Protein AF-A0A6P2ANT6-F1 (afdb_monomer_lite)

Sequence (256 aa):
MSLSLSRRLIGILLPLGLSALGIVLWWVYGFGPLDQVERPLADAINGLTGRSAGFDHAVVFFNNWWGEALCVFLIFLAFCLTARWAIGPGIDWRRVAAFAGFIFVFWIVANAIGDHVLEQYMPRDSPTYVMGDELIDLEEKRDVDVKTASRTSFPSNHGSVFFTVFFFALLRWGKRVWILFPVCFVLSLPRCFTGAHWVSDTLIGSVLVTWSVAAVALYTPLFRLSLWGEDFACRLLHFLETDQDRAIRAKGHRGI

Secondary structure (DSSP, 8-state):
----HHHHHHHHHHHHHHHHHHHHHHHHH-SHHHHHHHHHHHHHHHTTTTS-HHHHHHHHHHHSHHHHHHHHHHHHHHHHHHHHHHH-TT--HHHHHHHHHHHHHHHHHHHHHIIIIIHHHS----HHHHHGGGS--HHHHHT-------SS-SS-HHHHHHHHHHHHHHHHHGGGGGGHHHHHHHHHTHHHHTTSS-HHIIIIIHHHHHHHHHHHHHHSTTHHHHHHHHHHHHHHHHHHHHHHHHHHHHHHTT--

Radius of gyration: 21.89 Å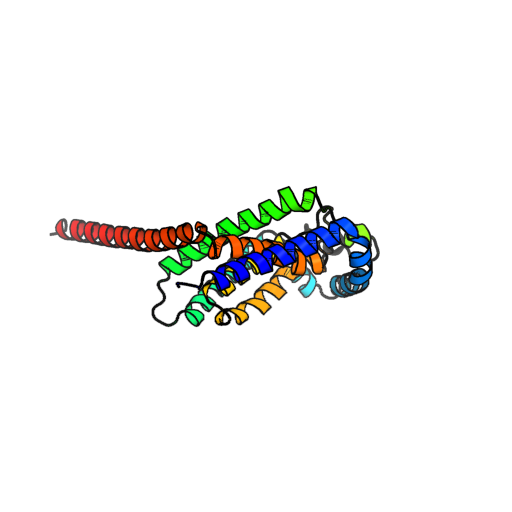; chains: 1; bounding box: 78×40×54 Å

Foldseek 3Di:
DPDDPVVLCCLQCVLQVVLVVVVVVCLVPNCVVVCVVQLVVLLVLLVVPPPDPVVLVVLQLCQDPNVLVVLLVVLLVLLLVLCCQLVHDPDDVLLSVLVSVVLVVLLVVLVCCLPVPCCVSRFDWFQCVVVPPSGDQSCVVPVHDGQQIDRRQAAPSQLQSLLSSQLLSCVVRNPSSCVSVVSSLVSQCSNSNSRHHGSCNNPVRSNSSNSNSSSCCCSDCVVVVSVVSSVVSVVVVVVVVVVVVVVVVVVVVVPD

Structure (mmCIF, N/CA/C/O backbone):
data_AF-A0A6P2ANT6-F1
#
_entry.id   AF-A0A6P2ANT6-F1
#
loop_
_atom_site.group_PDB
_atom_site.id
_atom_site.type_symbol
_atom_site.label_atom_id
_atom_site.label_alt_id
_atom_site.label_comp_id
_atom_site.label_asym_id
_atom_site.label_entity_id
_atom_site.label_seq_id
_atom_site.pdbx_PDB_ins_code
_atom_site.Cartn_x
_atom_site.Cartn_y
_atom_site.Cartn_z
_atom_site.occupancy
_atom_site.B_iso_or_equiv
_atom_site.auth_seq_id
_atom_site.auth_comp_id
_atom_site.auth_asym_id
_atom_site.auth_atom_id
_atom_site.pdbx_PDB_model_num
ATOM 1 N N . MET A 1 1 ? -11.729 -5.549 21.581 1.00 51.81 1 MET A N 1
ATOM 2 C CA . MET A 1 1 ? -11.003 -6.838 21.630 1.00 51.81 1 MET A CA 1
ATOM 3 C C . MET A 1 1 ? -9.817 -6.695 22.582 1.00 51.81 1 MET A C 1
ATOM 5 O O . MET A 1 1 ? -8.866 -5.989 22.257 1.00 51.81 1 MET A O 1
ATOM 9 N N . SER A 1 2 ? -9.876 -7.264 23.789 1.00 62.72 2 SER A N 1
ATOM 10 C CA . SER A 1 2 ? -8.744 -7.232 24.729 1.00 62.72 2 SER A CA 1
ATOM 11 C C . SER A 1 2 ? -7.723 -8.305 24.338 1.00 62.72 2 SER A C 1
ATOM 13 O O . SER A 1 2 ? -7.724 -9.412 24.866 1.00 62.72 2 SER A O 1
ATOM 15 N N . LEU A 1 3 ? -6.875 -8.005 23.351 1.00 73.00 3 LEU A N 1
ATOM 16 C CA . LEU A 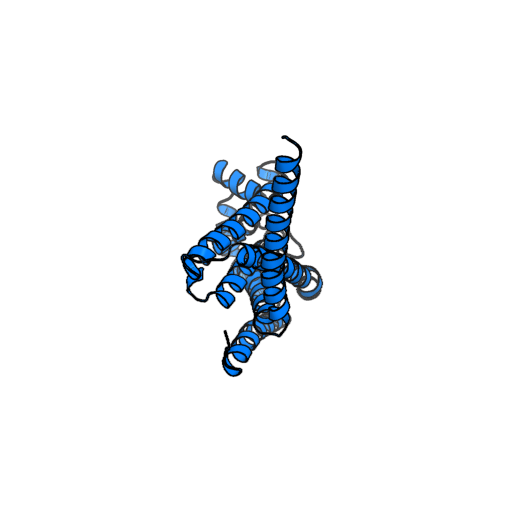1 3 ? -5.684 -8.818 23.087 1.00 73.00 3 LEU A CA 1
ATOM 17 C C . LEU A 1 3 ? -4.801 -8.853 24.339 1.00 73.00 3 LEU A C 1
ATOM 19 O O . LEU A 1 3 ? -4.619 -7.806 24.969 1.00 73.00 3 LEU A O 1
ATOM 23 N N . SER A 1 4 ? -4.232 -10.020 24.657 1.00 84.94 4 SER A N 1
ATOM 24 C CA . SER A 1 4 ? -3.200 -10.124 25.692 1.00 84.94 4 SER A CA 1
ATOM 25 C C . SER A 1 4 ? -2.025 -9.206 25.353 1.00 84.94 4 SER A C 1
ATOM 27 O O . SER A 1 4 ? -1.725 -8.981 24.175 1.00 84.94 4 SER A O 1
ATOM 29 N N . LEU A 1 5 ? -1.339 -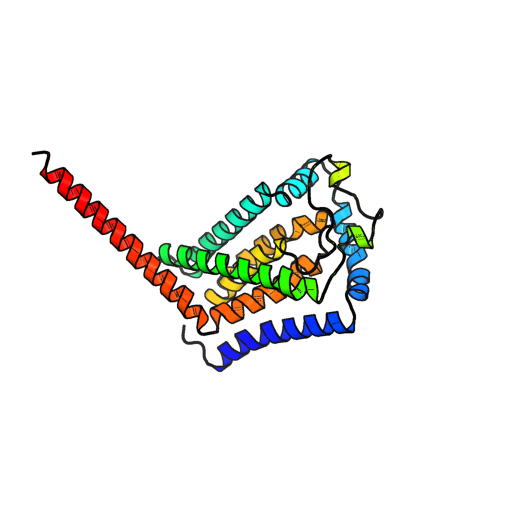8.695 26.378 1.00 80.88 5 LEU A N 1
ATOM 30 C CA . LEU A 1 5 ? -0.156 -7.849 26.198 1.00 80.88 5 LEU A CA 1
ATOM 31 C C . LEU A 1 5 ? 0.875 -8.525 25.279 1.00 80.88 5 LEU A C 1
ATOM 33 O O . LEU A 1 5 ? 1.368 -7.899 24.348 1.00 80.88 5 LEU A O 1
ATOM 37 N N . SER A 1 6 ? 1.096 -9.831 25.458 1.00 84.25 6 SER A N 1
ATOM 38 C CA . SER A 1 6 ? 1.987 -10.637 24.615 1.00 84.25 6 SER A CA 1
ATOM 39 C C . SER A 1 6 ? 1.601 -10.631 23.133 1.00 84.25 6 SER A C 1
ATOM 41 O O . SER A 1 6 ? 2.462 -10.449 22.279 1.00 84.25 6 SER A O 1
ATOM 43 N N . ARG A 1 7 ? 0.311 -10.767 22.799 1.00 84.31 7 ARG A N 1
ATOM 44 C CA . ARG A 1 7 ? -0.152 -10.753 21.401 1.00 84.31 7 ARG A CA 1
ATOM 45 C C . ARG A 1 7 ? -0.026 -9.375 20.764 1.00 84.31 7 ARG A C 1
ATOM 47 O O . ARG A 1 7 ? 0.288 -9.295 19.583 1.00 84.31 7 ARG A O 1
ATOM 54 N N . ARG A 1 8 ? -0.247 -8.303 21.533 1.00 84.62 8 ARG A N 1
ATOM 55 C CA . ARG A 1 8 ? -0.033 -6.927 21.053 1.00 84.62 8 ARG A CA 1
ATOM 56 C C . ARG A 1 8 ? 1.441 -6.663 20.777 1.00 84.62 8 ARG A C 1
ATOM 58 O O . ARG A 1 8 ? 1.763 -6.131 19.725 1.00 84.62 8 ARG A O 1
ATOM 65 N N . LEU A 1 9 ? 2.318 -7.082 21.690 1.00 87.50 9 LEU A N 1
ATOM 66 C CA . LEU A 1 9 ? 3.762 -6.942 21.519 1.00 87.50 9 LEU A CA 1
ATOM 67 C C . LEU A 1 9 ? 4.249 -7.717 20.297 1.00 87.50 9 LEU A C 1
ATOM 69 O O . LEU A 1 9 ? 4.902 -7.126 19.450 1.00 87.50 9 LEU A O 1
ATOM 73 N N . ILE A 1 10 ? 3.865 -8.986 20.137 1.00 88.44 10 ILE A N 1
ATOM 74 C CA . ILE A 1 10 ? 4.208 -9.769 18.936 1.00 88.44 10 ILE A CA 1
ATOM 75 C C . ILE A 1 10 ? 3.665 -9.092 17.673 1.00 88.44 10 ILE A C 1
ATOM 77 O O . ILE A 1 10 ? 4.382 -8.967 16.685 1.00 88.44 10 ILE A O 1
ATOM 81 N N . GLY A 1 11 ? 2.418 -8.616 17.718 1.00 87.00 11 GLY A N 1
ATOM 82 C CA . GLY A 1 11 ? 1.775 -7.934 16.599 1.00 87.00 11 GLY A CA 1
ATOM 83 C C . GLY A 1 11 ? 2.471 -6.647 16.155 1.00 87.00 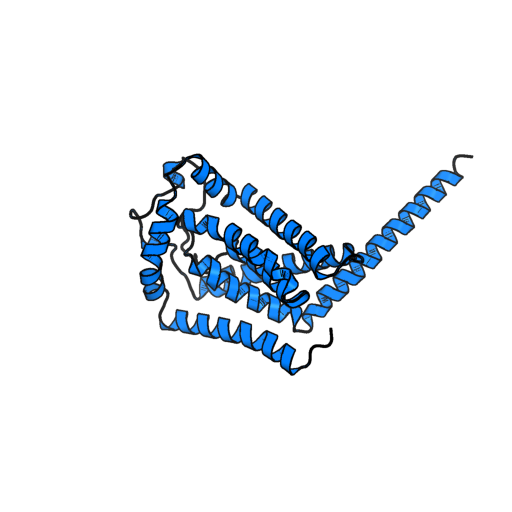11 GLY A C 1
ATOM 84 O O . GLY A 1 11 ? 2.280 -6.255 15.012 1.00 87.00 11 GLY A O 1
ATOM 85 N N . ILE A 1 12 ? 3.268 -6.013 17.021 1.00 91.12 12 ILE A N 1
ATOM 86 C CA . ILE A 1 12 ? 4.078 -4.824 16.712 1.00 91.12 12 ILE A CA 1
ATOM 87 C C . ILE A 1 12 ? 5.510 -5.224 16.346 1.00 91.12 12 ILE A C 1
ATOM 89 O O . ILE A 1 12 ? 6.026 -4.820 15.308 1.00 91.12 12 ILE A O 1
ATOM 93 N N . LEU A 1 13 ? 6.153 -6.023 17.200 1.00 93.25 13 LEU A N 1
ATOM 94 C CA . LEU A 1 13 ? 7.568 -6.370 17.089 1.00 93.25 13 LEU A CA 1
ATOM 95 C C . LEU A 1 13 ? 7.868 -7.188 15.837 1.00 93.25 13 LEU A C 1
ATOM 97 O O . LEU A 1 13 ? 8.941 -7.031 15.272 1.00 93.25 13 LEU A O 1
ATOM 101 N N . LEU A 1 14 ? 6.944 -8.040 15.391 1.00 93.50 14 LEU A N 1
ATOM 102 C CA . LEU A 1 14 ? 7.152 -8.839 14.188 1.00 93.50 14 LEU A CA 1
ATOM 103 C C . LEU A 1 14 ? 7.200 -7.970 12.909 1.00 93.50 14 LEU A C 1
ATOM 105 O O . LEU A 1 14 ? 8.223 -8.023 12.230 1.00 93.50 14 LEU A O 1
ATOM 109 N N . PRO A 1 15 ? 6.177 -7.149 12.581 1.00 93.56 15 PRO A N 1
ATOM 110 C CA . PRO A 1 15 ? 6.236 -6.253 11.424 1.00 93.56 15 PRO A CA 1
ATOM 111 C C . PRO A 1 15 ? 7.427 -5.295 11.470 1.00 93.56 15 PRO A C 1
ATOM 113 O O . PRO A 1 15 ? 8.150 -5.163 10.484 1.00 93.56 15 PRO A O 1
ATOM 116 N N . LEU A 1 16 ? 7.658 -4.656 12.625 1.00 93.50 16 LEU A N 1
ATOM 117 C CA . LEU A 1 16 ? 8.750 -3.696 12.773 1.00 93.50 16 LEU A CA 1
ATOM 118 C C . LEU A 1 16 ? 10.115 -4.377 12.706 1.00 93.50 16 LEU A C 1
ATOM 120 O O . LEU A 1 16 ? 11.020 -3.852 12.073 1.00 93.50 16 LEU A O 1
ATOM 124 N N . GLY A 1 17 ? 10.263 -5.552 13.316 1.00 94.38 17 GLY A N 1
ATOM 125 C CA . GLY A 1 17 ? 11.500 -6.324 13.292 1.00 94.38 17 GLY A CA 1
ATOM 126 C C . GLY A 1 17 ? 11.844 -6.820 11.891 1.00 94.38 17 GLY A C 1
ATOM 127 O O . GLY A 1 17 ? 12.990 -6.696 11.475 1.00 94.38 17 GLY A O 1
ATOM 128 N N . LEU A 1 18 ? 10.860 -7.315 11.134 1.00 92.94 18 LEU A N 1
ATOM 129 C CA . LEU A 1 18 ? 11.067 -7.726 9.742 1.00 92.94 18 LEU A CA 1
ATOM 130 C C . LEU A 1 18 ? 11.367 -6.535 8.829 1.00 92.94 18 LEU A C 1
ATOM 132 O O . LEU A 1 18 ? 12.235 -6.638 7.967 1.00 92.94 18 LEU A O 1
ATOM 136 N N . SER A 1 19 ? 10.710 -5.395 9.051 1.00 91.56 19 SER A N 1
ATOM 137 C CA . SER A 1 19 ? 10.987 -4.171 8.293 1.00 91.56 19 SER A CA 1
ATOM 138 C C . SER A 1 19 ? 12.371 -3.613 8.611 1.00 91.56 19 SER A C 1
ATOM 140 O O . SER A 1 19 ? 13.114 -3.281 7.696 1.00 91.56 19 SER A O 1
ATOM 142 N N . ALA A 1 20 ? 12.759 -3.586 9.888 1.00 90.94 20 ALA A N 1
ATOM 143 C CA . ALA A 1 20 ? 14.096 -3.189 10.316 1.00 90.94 20 ALA A CA 1
ATOM 144 C C . ALA A 1 20 ? 15.170 -4.134 9.766 1.00 90.94 20 ALA A C 1
ATOM 146 O O . ALA A 1 20 ? 16.205 -3.669 9.301 1.00 90.94 20 ALA A O 1
ATOM 147 N N . LEU A 1 21 ? 14.917 -5.446 9.764 1.00 91.69 21 LEU A N 1
ATOM 148 C CA . LEU A 1 21 ? 15.816 -6.418 9.149 1.00 91.69 21 LEU A CA 1
ATOM 149 C C . LEU A 1 21 ? 15.964 -6.160 7.645 1.00 91.69 21 LEU A C 1
ATOM 151 O O . LEU A 1 21 ? 17.089 -6.111 7.167 1.00 91.69 21 LEU A O 1
ATOM 155 N N . GLY A 1 22 ? 14.863 -5.950 6.915 1.00 88.44 22 GLY A N 1
ATOM 156 C CA . GLY A 1 22 ? 14.901 -5.612 5.487 1.00 88.44 22 GLY A CA 1
ATOM 157 C C . GLY A 1 22 ? 15.715 -4.347 5.213 1.00 88.44 22 GLY A C 1
ATOM 158 O O . GLY A 1 22 ? 16.635 -4.370 4.403 1.00 88.44 22 GLY A O 1
ATOM 159 N N . ILE A 1 23 ? 15.454 -3.287 5.981 1.00 87.38 23 ILE A N 1
ATOM 160 C CA . ILE A 1 23 ? 16.201 -2.021 5.957 1.00 87.38 23 ILE A CA 1
ATOM 161 C C . ILE A 1 23 ? 17.702 -2.245 6.179 1.00 87.38 23 ILE A C 1
ATOM 163 O O . ILE A 1 23 ? 18.518 -1.739 5.413 1.00 87.38 23 ILE A O 1
ATOM 167 N N . VAL A 1 24 ? 18.081 -3.022 7.197 1.00 89.06 24 VAL A N 1
ATOM 168 C CA . VAL A 1 24 ? 19.490 -3.324 7.489 1.00 89.06 24 VAL A CA 1
ATOM 169 C C . VAL A 1 24 ? 20.123 -4.126 6.357 1.00 89.06 24 VAL A C 1
ATOM 171 O O . VAL A 1 24 ? 21.232 -3.808 5.939 1.00 89.06 24 VAL A O 1
ATOM 174 N N . LEU A 1 25 ? 19.430 -5.139 5.833 1.00 87.75 25 LEU A N 1
ATOM 175 C CA . LEU A 1 25 ? 19.937 -5.946 4.724 1.00 87.75 25 LEU A CA 1
ATOM 176 C C . LEU A 1 25 ? 20.172 -5.089 3.475 1.00 87.75 25 LEU A C 1
ATOM 178 O O . LEU A 1 25 ? 21.229 -5.203 2.861 1.00 87.75 25 LEU A O 1
ATOM 182 N N . TRP A 1 26 ? 19.248 -4.193 3.129 1.00 87.94 26 TRP A N 1
ATOM 183 C CA . TRP A 1 26 ? 19.424 -3.295 1.986 1.00 87.94 26 TRP A CA 1
ATOM 184 C C . TRP A 1 26 ? 20.504 -2.250 2.211 1.00 87.94 26 TRP A C 1
ATOM 186 O O . TRP A 1 26 ? 21.229 -1.924 1.278 1.00 87.94 26 TRP A O 1
ATOM 196 N N . TRP A 1 27 ? 20.679 -1.766 3.438 1.00 85.38 27 TRP A N 1
ATOM 197 C CA . TRP A 1 27 ? 21.779 -0.857 3.732 1.00 85.38 27 TRP A CA 1
ATOM 198 C C . TRP A 1 27 ? 23.144 -1.554 3.612 1.00 85.38 27 TRP A C 1
ATOM 200 O O . TRP A 1 27 ? 24.093 -0.974 3.091 1.00 85.38 27 TRP A O 1
ATOM 210 N N . VAL A 1 28 ? 23.244 -2.812 4.049 1.00 88.56 28 VAL A N 1
ATOM 211 C CA . VAL A 1 28 ? 24.498 -3.581 4.005 1.00 88.56 28 VAL A CA 1
ATOM 212 C C . VAL A 1 28 ? 24.849 -4.032 2.586 1.00 88.56 28 VAL A C 1
ATOM 214 O O . VAL A 1 28 ? 26.010 -3.945 2.192 1.00 88.56 28 VAL A O 1
ATOM 217 N N . TYR A 1 29 ? 23.874 -4.533 1.827 1.00 87.94 29 TYR A N 1
ATOM 218 C CA . TYR A 1 29 ? 24.121 -5.181 0.534 1.00 87.94 29 TYR A CA 1
ATOM 219 C C . TYR A 1 29 ? 23.743 -4.324 -0.681 1.00 87.94 29 TYR A C 1
ATOM 221 O O . TYR A 1 29 ? 24.097 -4.677 -1.807 1.00 87.94 29 TYR A O 1
ATOM 229 N N . GLY A 1 30 ? 23.043 -3.206 -0.474 1.00 89.56 30 GLY A N 1
ATOM 230 C CA . GLY A 1 30 ? 22.422 -2.433 -1.547 1.00 89.56 30 GLY A CA 1
ATOM 231 C C . GLY A 1 30 ? 21.319 -3.212 -2.272 1.00 89.56 30 GLY A C 1
ATOM 232 O O . GLY A 1 30 ? 20.985 -4.348 -1.925 1.00 89.56 30 GLY A O 1
ATOM 233 N N . PHE A 1 31 ? 20.763 -2.601 -3.319 1.00 91.69 31 PHE A N 1
ATOM 234 C CA . PHE A 1 31 ? 19.779 -3.257 -4.188 1.00 91.69 31 PHE A CA 1
ATOM 235 C C . PHE A 1 31 ? 20.411 -4.089 -5.308 1.00 91.69 31 PHE A C 1
ATOM 237 O O . PHE A 1 31 ? 19.769 -5.009 -5.795 1.00 91.69 31 PHE A O 1
ATOM 244 N N . GLY A 1 32 ? 21.684 -3.863 -5.656 1.00 91.88 32 GLY A N 1
ATOM 245 C CA . GLY A 1 32 ? 22.341 -4.506 -6.803 1.00 91.88 32 GLY A CA 1
ATOM 246 C C . GLY A 1 32 ? 22.205 -6.038 -6.872 1.00 91.88 32 GLY A C 1
ATOM 247 O O . GLY A 1 32 ? 21.812 -6.548 -7.922 1.00 91.88 32 GLY A O 1
ATOM 248 N N . PRO A 1 33 ? 22.469 -6.798 -5.789 1.00 92.62 33 PRO A N 1
ATOM 249 C CA . PRO A 1 33 ? 22.257 -8.248 -5.793 1.00 92.62 33 PRO A CA 1
ATOM 250 C C . PRO A 1 33 ? 20.794 -8.646 -6.031 1.00 92.62 33 PRO A C 1
ATOM 252 O O . PRO A 1 33 ? 20.524 -9.632 -6.711 1.00 92.62 33 PRO A O 1
ATOM 255 N N . LEU A 1 34 ? 19.848 -7.876 -5.489 1.00 92.44 34 LEU A N 1
ATOM 256 C CA . LEU A 1 34 ? 18.419 -8.107 -5.678 1.00 92.44 34 LEU A CA 1
ATOM 257 C C . LEU A 1 34 ? 17.988 -7.761 -7.113 1.00 92.44 34 LEU A C 1
ATOM 259 O O . LEU A 1 34 ? 17.292 -8.556 -7.738 1.00 92.44 34 LEU A O 1
ATOM 263 N N . ASP A 1 35 ? 18.471 -6.647 -7.666 1.00 94.75 35 ASP A N 1
ATOM 264 C CA . ASP A 1 35 ? 18.232 -6.244 -9.056 1.00 94.75 35 ASP A CA 1
ATOM 265 C C . ASP A 1 35 ? 18.713 -7.330 -10.027 1.00 94.75 35 ASP A C 1
ATOM 267 O O . ASP A 1 35 ? 18.003 -7.691 -10.960 1.00 94.75 35 ASP A O 1
ATOM 271 N N . GLN A 1 36 ? 19.894 -7.916 -9.790 1.00 94.38 36 GLN A N 1
ATOM 272 C CA . GLN A 1 36 ? 20.416 -9.017 -10.610 1.00 94.38 36 GLN A CA 1
ATOM 273 C C . GLN A 1 36 ? 19.498 -10.243 -10.614 1.00 94.38 36 GLN A C 1
ATOM 275 O O . GLN A 1 36 ? 19.323 -10.874 -11.656 1.00 94.38 36 GLN A O 1
ATOM 280 N N . VAL A 1 37 ? 18.905 -10.571 -9.466 1.00 94.75 37 VAL A N 1
ATOM 281 C CA . VAL A 1 37 ? 17.961 -11.688 -9.337 1.00 94.75 37 VAL A CA 1
ATOM 282 C C . VAL A 1 37 ? 16.611 -11.358 -9.980 1.00 94.75 37 VAL A C 1
ATOM 284 O O . VAL A 1 37 ? 15.969 -12.247 -10.537 1.00 94.75 37 VAL A O 1
ATOM 287 N N . GLU A 1 38 ? 16.174 -10.099 -9.932 1.00 95.88 38 GLU A N 1
ATOM 288 C CA . GLU A 1 38 ? 14.878 -9.673 -10.467 1.00 95.88 38 GLU A CA 1
ATOM 289 C C . GLU A 1 38 ? 14.880 -9.347 -11.963 1.00 95.88 38 GLU A C 1
ATOM 291 O O . GLU A 1 38 ? 13.815 -9.410 -12.573 1.00 95.88 38 GLU A O 1
ATOM 296 N N . ARG A 1 39 ? 16.032 -9.051 -12.579 1.00 97.38 39 ARG A N 1
ATOM 297 C CA . ARG A 1 39 ? 16.150 -8.731 -14.019 1.00 97.38 39 ARG A CA 1
ATOM 298 C C . ARG A 1 39 ? 15.357 -9.680 -14.936 1.00 97.38 39 ARG A C 1
ATOM 300 O O . ARG A 1 39 ? 14.553 -9.175 -15.714 1.00 97.38 39 ARG A O 1
ATOM 307 N N . PRO A 1 40 ? 15.479 -11.023 -14.832 1.00 97.12 40 PRO A N 1
ATOM 308 C CA . PRO A 1 40 ? 14.715 -11.932 -15.693 1.00 97.12 40 PRO A CA 1
ATOM 309 C C . PRO A 1 40 ? 13.200 -11.835 -15.485 1.00 97.12 40 PRO A C 1
ATOM 311 O O . PRO A 1 40 ? 12.425 -12.045 -16.414 1.00 97.12 40 PRO A O 1
ATOM 314 N N . LEU A 1 41 ? 12.762 -11.532 -14.260 1.00 97.06 41 LEU A N 1
ATOM 315 C CA . LEU A 1 41 ? 11.349 -11.350 -13.947 1.00 97.06 41 LEU A CA 1
ATOM 316 C C . LEU A 1 41 ? 10.829 -10.016 -14.496 1.00 97.06 41 LEU A C 1
ATOM 318 O O . LEU A 1 41 ? 9.724 -9.979 -15.033 1.00 97.06 41 LEU A O 1
ATOM 322 N N . ALA A 1 42 ? 11.617 -8.945 -14.381 1.00 97.19 42 ALA A N 1
ATOM 323 C CA . ALA A 1 42 ? 11.287 -7.638 -14.941 1.00 97.19 42 ALA A CA 1
ATOM 324 C C . ALA A 1 42 ? 11.153 -7.709 -16.469 1.00 97.19 42 ALA A C 1
ATOM 326 O O . ALA A 1 42 ? 10.130 -7.279 -16.999 1.00 97.19 42 ALA A O 1
ATOM 327 N N . ASP A 1 43 ? 12.114 -8.342 -17.149 1.00 96.88 43 ASP A N 1
ATOM 328 C CA . ASP A 1 43 ? 12.064 -8.595 -18.594 1.00 96.88 43 ASP A CA 1
ATOM 329 C C . ASP A 1 43 ? 10.834 -9.433 -18.981 1.00 96.88 43 ASP A C 1
ATOM 331 O O . ASP A 1 43 ? 10.058 -9.059 -19.858 1.00 96.88 43 ASP A O 1
ATOM 335 N N . ALA A 1 44 ? 10.561 -10.526 -18.259 1.00 96.75 44 ALA A N 1
ATOM 336 C CA . ALA A 1 44 ? 9.402 -11.371 -18.544 1.00 96.75 44 ALA A CA 1
ATOM 337 C C . ALA A 1 44 ? 8.060 -10.629 -18.395 1.00 96.75 44 ALA A C 1
ATOM 339 O O . ALA A 1 44 ? 7.144 -10.851 -19.190 1.00 96.75 44 ALA A O 1
ATOM 340 N N . ILE A 1 45 ? 7.926 -9.768 -17.380 1.00 96.38 45 ILE A N 1
ATOM 341 C CA . ILE A 1 45 ? 6.712 -8.979 -17.130 1.00 96.38 45 ILE A CA 1
ATOM 342 C C . ILE A 1 45 ? 6.574 -7.859 -18.166 1.00 96.38 45 ILE A C 1
ATOM 344 O O . ILE A 1 45 ? 5.511 -7.724 -18.776 1.00 96.38 45 ILE A O 1
ATOM 348 N N . ASN A 1 46 ? 7.630 -7.076 -18.395 1.00 96.69 46 ASN A N 1
ATOM 349 C CA . ASN A 1 46 ? 7.618 -5.994 -19.376 1.00 96.69 46 ASN A CA 1
ATOM 350 C C . ASN A 1 46 ? 7.445 -6.527 -20.805 1.00 96.69 46 ASN A C 1
ATOM 352 O O . ASN A 1 46 ? 6.682 -5.952 -21.573 1.00 96.69 46 ASN A O 1
ATOM 356 N N . GLY A 1 47 ? 8.016 -7.684 -21.136 1.00 95.25 47 GLY A N 1
ATOM 357 C CA . GLY A 1 47 ? 7.867 -8.336 -22.436 1.00 95.25 47 GLY A CA 1
ATOM 358 C C . GLY A 1 47 ? 6.437 -8.777 -22.777 1.00 95.25 47 GLY A C 1
ATOM 359 O O . GLY A 1 47 ? 6.186 -9.199 -23.909 1.00 95.25 47 GLY A O 1
ATOM 360 N N . LEU A 1 48 ? 5.485 -8.701 -21.834 1.00 94.88 48 LEU A N 1
ATOM 361 C CA . LEU A 1 48 ? 4.047 -8.837 -22.106 1.00 94.88 48 LEU A CA 1
ATOM 362 C C . LEU A 1 48 ? 3.454 -7.572 -22.738 1.00 94.88 48 LEU A C 1
ATOM 364 O O . LEU A 1 48 ? 2.478 -7.666 -23.488 1.00 94.88 48 LEU A O 1
ATOM 368 N N . THR A 1 49 ? 4.050 -6.411 -22.465 1.00 92.06 49 THR A N 1
ATOM 369 C CA . THR A 1 49 ? 3.688 -5.155 -23.118 1.00 92.06 49 THR A CA 1
ATOM 370 C C . THR A 1 49 ? 4.055 -5.197 -24.598 1.00 92.06 49 THR A C 1
ATOM 372 O O . THR A 1 49 ? 4.953 -5.912 -25.046 1.00 92.06 49 THR A O 1
ATOM 375 N N . GLY A 1 50 ? 3.287 -4.495 -25.422 1.00 88.25 50 GLY A N 1
ATOM 376 C CA . GLY A 1 50 ? 3.500 -4.453 -26.857 1.00 88.25 50 GLY A CA 1
ATOM 377 C C . GLY A 1 50 ? 3.043 -5.693 -27.626 1.00 88.25 50 GLY A C 1
ATOM 378 O O . GLY A 1 50 ? 3.086 -5.659 -28.856 1.00 88.25 50 GLY A O 1
ATOM 379 N N . ARG A 1 51 ? 2.588 -6.760 -26.951 1.00 92.31 51 ARG A N 1
ATOM 380 C CA . ARG A 1 51 ? 2.025 -7.964 -27.595 1.00 92.31 51 ARG A CA 1
ATOM 381 C C . ARG A 1 51 ? 0.563 -7.799 -28.005 1.00 92.31 51 ARG A C 1
ATOM 383 O O . ARG A 1 51 ? 0.113 -8.448 -28.943 1.00 92.31 51 ARG A O 1
ATOM 390 N N . SER A 1 52 ? -0.191 -6.957 -27.299 1.00 94.88 52 SER A N 1
ATOM 391 C CA . SER A 1 52 ? -1.613 -6.715 -27.554 1.00 94.88 52 SER A CA 1
ATOM 392 C C . SER A 1 52 ? -1.969 -5.273 -27.224 1.00 94.88 52 SER A C 1
ATOM 394 O O . SER A 1 52 ? -1.723 -4.814 -26.113 1.00 94.88 52 SER A O 1
ATOM 396 N N . ALA A 1 53 ? -2.615 -4.574 -28.161 1.00 93.69 53 ALA A N 1
ATOM 397 C CA . ALA A 1 53 ? -3.088 -3.210 -27.926 1.00 93.69 53 ALA A CA 1
ATOM 398 C C . ALA A 1 53 ? -4.075 -3.138 -26.750 1.00 93.69 53 ALA A C 1
ATOM 400 O O . ALA A 1 53 ? -4.000 -2.221 -25.942 1.00 93.69 53 ALA A O 1
ATOM 401 N N . GLY A 1 54 ? -4.963 -4.129 -26.605 1.00 94.38 54 GLY A N 1
ATOM 402 C CA . GLY A 1 54 ? -5.923 -4.159 -25.498 1.00 94.38 54 GLY A CA 1
ATOM 403 C C . GLY A 1 54 ? -5.255 -4.324 -24.131 1.00 94.38 54 GLY A C 1
ATOM 404 O O . GLY A 1 54 ? -5.679 -3.701 -23.162 1.00 94.38 54 GLY A O 1
ATOM 405 N N . PHE A 1 55 ? -4.190 -5.127 -24.061 1.00 94.50 55 PHE A N 1
ATOM 406 C CA . PHE A 1 55 ? -3.406 -5.277 -22.836 1.00 94.50 55 PHE A CA 1
ATOM 407 C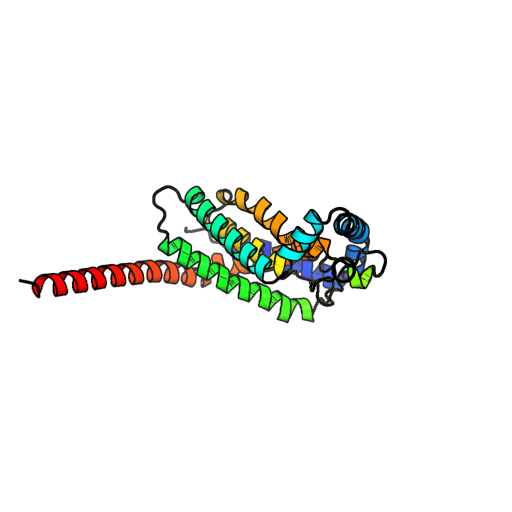 C . PHE A 1 55 ? -2.653 -3.987 -22.498 1.00 94.50 55 PHE A C 1
ATOM 409 O O . PHE A 1 55 ? -2.736 -3.508 -21.370 1.00 94.50 55 PHE A O 1
ATOM 416 N N . ASP A 1 56 ? -2.003 -3.382 -23.491 1.00 94.62 56 ASP A N 1
ATOM 417 C CA . ASP A 1 56 ? -1.270 -2.128 -23.321 1.00 94.62 56 ASP A CA 1
ATOM 418 C C . ASP A 1 56 ? -2.191 -0.999 -22.851 1.00 94.62 56 ASP A C 1
ATOM 420 O O . ASP A 1 56 ? -1.868 -0.303 -21.895 1.00 94.62 56 ASP A O 1
ATOM 424 N N . HIS A 1 57 ? -3.383 -0.863 -23.442 1.00 93.75 57 HIS A N 1
ATOM 425 C CA . HIS A 1 57 ? -4.373 0.114 -22.988 1.00 93.75 57 HIS A CA 1
ATOM 426 C C . HIS A 1 57 ? -4.833 -0.134 -21.549 1.00 93.75 57 HIS A C 1
ATOM 428 O O . HIS A 1 57 ? -5.062 0.830 -20.822 1.00 93.75 57 HIS A O 1
ATOM 434 N N . ALA A 1 58 ? -4.949 -1.393 -21.116 1.00 92.94 58 ALA A N 1
ATOM 435 C CA . ALA A 1 58 ? -5.272 -1.702 -19.727 1.00 92.94 58 ALA A CA 1
ATOM 436 C C . ALA A 1 58 ? -4.137 -1.275 -18.780 1.00 92.94 58 ALA A C 1
ATOM 438 O O . ALA A 1 58 ? -4.402 -0.613 -17.778 1.00 92.94 58 ALA A O 1
ATOM 439 N N . VAL A 1 59 ? -2.882 -1.595 -19.115 1.00 93.75 59 VAL A N 1
ATOM 440 C CA . VAL A 1 59 ? -1.701 -1.182 -18.335 1.00 93.75 59 VAL A CA 1
ATOM 441 C C . VAL A 1 59 ? -1.606 0.344 -18.250 1.00 93.75 59 VAL A C 1
ATOM 443 O O . VAL A 1 59 ? -1.467 0.884 -17.154 1.00 93.75 59 VAL A O 1
ATOM 446 N N . VAL A 1 60 ? -1.748 1.043 -19.380 1.00 93.19 60 VAL A N 1
ATOM 447 C CA . VAL A 1 60 ? -1.742 2.515 -19.446 1.00 93.19 60 VAL A CA 1
ATOM 448 C C . VAL A 1 60 ? -2.865 3.099 -18.599 1.00 93.19 60 VAL A C 1
ATOM 450 O O . VAL A 1 60 ? -2.629 3.989 -17.788 1.00 93.19 60 VAL A O 1
ATOM 453 N N . PHE A 1 61 ? -4.084 2.572 -18.734 1.00 92.75 61 PHE A N 1
ATOM 454 C CA . PHE A 1 61 ? -5.224 3.040 -17.957 1.00 92.75 61 PHE A CA 1
ATOM 455 C C . PHE A 1 61 ? -4.943 2.962 -16.453 1.00 92.75 61 PHE A C 1
ATOM 457 O O . PHE A 1 61 ? -5.082 3.974 -15.771 1.00 92.75 61 PHE A O 1
ATOM 464 N N . PHE A 1 62 ? -4.497 1.806 -15.949 1.00 90.81 62 PHE A N 1
ATOM 465 C CA . PHE A 1 62 ? -4.236 1.601 -14.519 1.00 90.81 62 PHE A CA 1
ATOM 466 C C . PHE A 1 62 ? -3.031 2.378 -13.972 1.00 90.81 62 PHE A C 1
ATOM 468 O O . PHE A 1 62 ? -2.967 2.603 -12.764 1.00 90.81 62 PHE A O 1
ATOM 475 N N . ASN A 1 63 ? -2.115 2.819 -14.836 1.00 90.50 63 ASN A N 1
ATOM 476 C CA . ASN A 1 63 ? -0.972 3.648 -14.453 1.00 90.50 63 ASN A CA 1
ATOM 477 C C . ASN A 1 63 ? -1.237 5.159 -14.529 1.00 90.50 63 ASN A C 1
ATOM 479 O O . ASN A 1 63 ? -0.410 5.934 -14.050 1.00 90.50 63 ASN A O 1
ATOM 483 N N . ASN A 1 64 ? -2.385 5.580 -15.066 1.00 90.44 64 ASN A N 1
ATOM 484 C CA . ASN A 1 64 ? -2.777 6.986 -15.143 1.00 90.44 64 ASN A CA 1
ATOM 485 C C . ASN A 1 64 ? -3.659 7.401 -13.962 1.00 90.44 64 ASN A C 1
ATOM 487 O O . ASN A 1 64 ? -4.294 6.570 -13.313 1.00 90.44 64 ASN A O 1
ATOM 491 N N . TRP A 1 65 ? -3.770 8.714 -13.726 1.00 87.19 65 TRP A N 1
ATOM 492 C CA . TRP A 1 65 ? -4.529 9.281 -12.600 1.00 87.19 65 TRP A CA 1
ATOM 493 C C . TRP A 1 65 ? -5.961 8.732 -12.482 1.00 87.19 65 TRP A C 1
ATOM 495 O O . TRP A 1 65 ? -6.421 8.403 -11.390 1.00 87.19 65 TRP A O 1
ATOM 505 N N . TRP A 1 66 ? -6.670 8.596 -13.607 1.00 88.06 66 TRP A N 1
ATOM 506 C CA . TRP A 1 66 ? -8.036 8.063 -13.624 1.00 88.06 66 TRP A CA 1
ATOM 507 C C . TRP A 1 66 ? -8.106 6.583 -13.245 1.00 88.06 66 TRP A C 1
ATOM 509 O O . TRP A 1 66 ? -9.012 6.191 -12.507 1.00 88.06 66 TRP A O 1
ATOM 519 N N . GLY A 1 67 ? -7.166 5.763 -13.720 1.00 89.38 67 GLY A N 1
ATOM 520 C CA . GLY A 1 67 ? -7.115 4.355 -13.339 1.00 89.38 67 GLY A CA 1
ATOM 521 C C . GLY A 1 67 ? -6.660 4.168 -11.902 1.00 89.38 67 GLY A C 1
ATOM 522 O O . GLY A 1 67 ? -7.233 3.337 -11.206 1.00 89.38 67 GLY A O 1
ATOM 523 N N . GLU A 1 68 ? -5.729 4.988 -11.413 1.00 89.12 68 GLU A N 1
ATOM 524 C CA . GLU A 1 68 ? -5.343 5.002 -10.002 1.00 89.12 68 GLU A CA 1
ATOM 525 C C . GLU A 1 68 ? -6.540 5.369 -9.112 1.00 89.12 68 GLU A C 1
ATOM 527 O O . GLU A 1 68 ? -6.861 4.631 -8.180 1.00 89.12 68 GLU A O 1
ATOM 532 N N . ALA A 1 69 ? -7.289 6.424 -9.449 1.00 91.31 69 ALA A N 1
ATOM 533 C CA . ALA A 1 69 ? -8.513 6.793 -8.739 1.00 91.31 69 ALA A CA 1
ATOM 534 C C . ALA A 1 69 ? -9.566 5.669 -8.756 1.00 91.31 69 ALA A C 1
ATOM 536 O O . ALA A 1 69 ? -10.185 5.385 -7.724 1.00 91.31 69 ALA A O 1
ATOM 537 N N . LEU A 1 70 ? -9.747 4.988 -9.896 1.00 90.94 70 LEU A N 1
ATOM 538 C CA . LEU A 1 70 ? -10.642 3.835 -9.989 1.00 90.94 70 LEU A CA 1
ATOM 539 C C . LEU A 1 70 ? -10.149 2.672 -9.120 1.00 90.94 70 LEU A C 1
ATOM 541 O O . LEU A 1 70 ? -10.944 2.092 -8.387 1.00 90.94 70 LEU A O 1
ATOM 545 N N . CYS A 1 71 ? -8.860 2.342 -9.151 1.00 91.38 71 CYS A N 1
ATOM 546 C CA . CYS A 1 71 ? -8.260 1.306 -8.316 1.00 91.38 71 CYS A CA 1
ATOM 547 C C . CYS A 1 71 ? -8.462 1.579 -6.824 1.00 91.38 71 CYS A C 1
ATOM 549 O O . CYS A 1 71 ? -8.847 0.672 -6.083 1.00 91.38 71 CYS A O 1
ATOM 551 N N . VAL A 1 72 ? -8.261 2.828 -6.390 1.00 92.31 72 VAL A N 1
ATOM 552 C CA . VAL A 1 72 ? -8.529 3.262 -5.014 1.00 92.31 72 VAL A CA 1
ATOM 553 C C . VAL A 1 72 ? -10.008 3.067 -4.679 1.00 92.31 72 VAL A C 1
ATOM 555 O O . VAL A 1 72 ? -10.344 2.441 -3.673 1.00 92.31 72 VAL A O 1
ATOM 558 N N . PHE A 1 73 ? -10.919 3.523 -5.538 1.00 92.25 73 PHE A N 1
ATOM 559 C CA . PHE A 1 73 ? -12.349 3.302 -5.333 1.00 92.25 73 PHE A CA 1
ATOM 560 C C . PHE A 1 73 ? -12.698 1.807 -5.229 1.00 92.25 73 PHE A C 1
ATOM 562 O O . PHE A 1 73 ? -13.389 1.394 -4.295 1.00 92.25 73 PHE A O 1
ATOM 569 N N . LEU A 1 74 ? -12.184 0.981 -6.143 1.00 91.50 74 LEU A N 1
ATOM 570 C CA . LEU A 1 74 ? -12.439 -0.457 -6.189 1.00 91.50 74 LEU A CA 1
ATOM 571 C C . LEU A 1 74 ? -11.904 -1.177 -4.951 1.00 91.50 74 LEU A C 1
ATOM 573 O O . LEU A 1 74 ? -12.596 -2.051 -4.428 1.00 91.50 74 LEU A O 1
ATOM 577 N N . ILE A 1 75 ? -10.721 -0.813 -4.443 1.00 95.19 75 ILE A N 1
ATOM 578 C CA . ILE A 1 75 ? -10.183 -1.469 -3.249 1.00 95.19 75 ILE A CA 1
ATOM 579 C C . ILE A 1 75 ? -10.963 -1.088 -1.987 1.00 95.19 75 ILE A C 1
ATOM 581 O O . ILE A 1 75 ? -11.224 -1.951 -1.148 1.00 95.19 75 ILE A O 1
ATOM 585 N N . PHE A 1 76 ? -11.427 0.159 -1.872 1.00 94.69 76 PHE A N 1
ATOM 586 C CA . PHE A 1 76 ? -12.302 0.565 -0.769 1.00 94.69 76 PHE A CA 1
ATOM 587 C C . PHE A 1 76 ? -13.706 -0.050 -0.880 1.00 94.69 76 PHE A C 1
ATOM 589 O O . PHE A 1 76 ? -14.291 -0.442 0.133 1.00 94.69 76 PHE A O 1
ATOM 596 N N . LEU A 1 77 ? -14.231 -0.230 -2.095 1.00 92.75 77 LEU A N 1
ATOM 597 C CA . LEU A 1 77 ? -15.457 -0.993 -2.321 1.00 92.75 77 LEU A CA 1
ATOM 598 C C . LEU A 1 77 ? -15.276 -2.461 -1.906 1.00 92.75 77 LEU A C 1
ATOM 600 O O . LEU A 1 77 ? -16.084 -2.988 -1.140 1.00 92.75 77 LEU A O 1
ATOM 604 N N . ALA A 1 78 ? -14.197 -3.111 -2.348 1.00 94.00 78 ALA A N 1
ATOM 605 C CA . ALA A 1 78 ? -13.868 -4.486 -1.979 1.00 94.00 78 ALA A CA 1
ATOM 606 C C . ALA A 1 78 ? -13.705 -4.638 -0.460 1.00 94.00 78 ALA A C 1
ATOM 608 O O . ALA A 1 78 ? -14.198 -5.604 0.130 1.00 94.00 78 ALA A O 1
ATOM 609 N N . PHE A 1 79 ? -13.080 -3.658 0.195 1.00 95.31 79 PHE A N 1
ATOM 610 C CA . PHE A 1 79 ? -12.984 -3.575 1.647 1.00 95.31 79 PHE A CA 1
ATOM 611 C C . PHE A 1 79 ? -14.364 -3.542 2.314 1.00 95.31 79 PHE A C 1
ATOM 613 O O . PHE A 1 79 ? -14.614 -4.340 3.215 1.00 95.31 79 PHE A O 1
ATOM 620 N N . CYS A 1 80 ? -15.285 -2.693 1.849 1.00 92.62 80 CYS A N 1
ATOM 621 C CA . CYS A 1 80 ? -16.653 -2.615 2.370 1.00 92.62 80 CYS A CA 1
ATOM 622 C C . CYS A 1 80 ? -17.433 -3.929 2.182 1.00 92.62 80 CYS A C 1
ATOM 624 O O . CYS A 1 80 ? -18.093 -4.403 3.111 1.00 92.62 80 CYS A O 1
ATOM 626 N N . LEU A 1 81 ? -17.322 -4.561 1.009 1.00 92.00 81 LEU A N 1
ATOM 627 C CA . LEU A 1 81 ? -17.935 -5.867 0.738 1.00 92.00 81 LEU A CA 1
ATOM 628 C C . LEU A 1 81 ? -17.365 -6.952 1.664 1.00 92.00 81 LEU A C 1
ATOM 630 O O . LEU A 1 81 ? -18.105 -7.749 2.248 1.00 92.00 81 LEU A O 1
ATOM 634 N N . THR A 1 82 ? -16.051 -6.930 1.876 1.00 92.25 82 THR A N 1
ATOM 635 C CA . THR A 1 82 ? -15.365 -7.847 2.791 1.00 92.25 82 THR A CA 1
ATOM 636 C C . THR A 1 82 ? -15.743 -7.579 4.245 1.00 92.25 82 THR A C 1
ATOM 638 O O . THR A 1 82 ? -15.899 -8.526 5.012 1.00 92.25 82 THR A O 1
ATOM 641 N N . ALA A 1 83 ? -15.970 -6.322 4.634 1.00 91.62 83 ALA A N 1
ATOM 642 C CA . ALA A 1 83 ? -16.436 -5.951 5.967 1.00 91.62 83 ALA A CA 1
ATOM 643 C C . ALA A 1 83 ? -17.765 -6.642 6.290 1.00 91.62 83 ALA A C 1
ATOM 645 O O . ALA A 1 83 ? -17.913 -7.270 7.342 1.00 91.62 83 ALA A O 1
ATOM 646 N N . ARG A 1 84 ? -18.717 -6.597 5.348 1.00 89.94 84 ARG A N 1
ATOM 647 C CA . ARG A 1 84 ? -20.025 -7.251 5.483 1.00 89.94 84 ARG A CA 1
ATOM 648 C C . ARG A 1 84 ? -19.911 -8.763 5.665 1.00 89.94 84 ARG A C 1
ATOM 650 O O 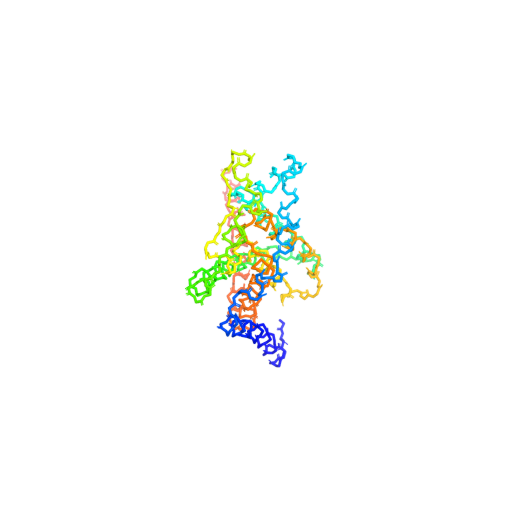. ARG A 1 84 ? -20.700 -9.335 6.425 1.00 89.94 84 ARG A O 1
ATOM 657 N N . TRP A 1 85 ? -18.956 -9.392 4.982 1.00 88.81 85 TRP A N 1
ATOM 658 C CA . TRP A 1 85 ? -18.667 -10.821 5.111 1.00 88.81 85 TRP A CA 1
ATOM 659 C C . TRP A 1 85 ? -17.973 -11.153 6.437 1.00 88.81 85 TRP A C 1
ATOM 661 O O . TRP A 1 85 ? -18.354 -12.095 7.129 1.00 88.81 85 TRP A O 1
ATOM 671 N N . ALA A 1 86 ? -16.982 -10.353 6.828 1.00 90.56 86 ALA A N 1
ATOM 672 C CA . ALA A 1 86 ? -16.157 -10.602 7.999 1.00 90.56 86 ALA A CA 1
ATOM 673 C C . ALA A 1 86 ? -16.885 -10.326 9.326 1.00 90.56 86 ALA A C 1
ATOM 675 O O . ALA A 1 86 ? -16.662 -11.058 10.297 1.00 90.56 86 ALA A O 1
ATOM 676 N N . ILE A 1 87 ? -17.740 -9.296 9.373 1.00 88.88 87 ILE A N 1
ATOM 677 C CA . ILE A 1 87 ? -18.478 -8.863 10.572 1.00 88.88 87 ILE A CA 1
ATOM 678 C C . ILE A 1 87 ? -19.854 -9.541 10.668 1.00 88.88 87 ILE A C 1
ATOM 680 O O . ILE A 1 87 ? -20.233 -9.978 11.753 1.00 88.88 87 ILE A O 1
ATOM 684 N N . GLY A 1 88 ? -20.585 -9.671 9.555 1.00 88.19 88 GLY A N 1
ATOM 685 C CA . GLY A 1 88 ? -21.906 -10.308 9.505 1.00 88.19 88 GLY A CA 1
ATOM 686 C C . GLY A 1 88 ? -23.101 -9.343 9.340 1.00 88.19 88 GLY A C 1
ATOM 687 O O . GLY A 1 88 ? -22.911 -8.151 9.096 1.00 88.19 88 GLY A O 1
ATOM 688 N N . PRO A 1 89 ? -24.350 -9.857 9.415 1.00 78.75 89 PRO A N 1
ATOM 689 C CA . PRO A 1 89 ? -25.583 -9.147 9.027 1.00 78.75 89 PRO A CA 1
ATOM 690 C C . PRO A 1 89 ? -26.030 -7.936 9.861 1.00 78.75 89 PRO A C 1
ATOM 692 O O . PRO A 1 89 ? -27.016 -7.313 9.494 1.00 78.75 89 PRO A O 1
ATOM 695 N N . GLY A 1 90 ? -25.305 -7.542 10.907 1.00 85.00 90 GLY A N 1
ATOM 696 C CA . GLY A 1 90 ? -25.607 -6.359 11.730 1.00 85.00 90 GLY A CA 1
ATOM 697 C C . GLY A 1 90 ? -24.562 -5.247 11.627 1.00 85.00 90 GLY A C 1
ATOM 698 O O . GLY A 1 90 ? -24.353 -4.517 12.592 1.00 85.00 90 GLY A O 1
ATOM 699 N N . ILE A 1 91 ? -23.826 -5.179 10.515 1.00 90.44 91 ILE A N 1
ATOM 700 C CA . ILE A 1 91 ? -22.731 -4.221 10.351 1.00 90.44 91 ILE A CA 1
ATOM 701 C C . ILE A 1 91 ? -23.246 -2.775 10.363 1.00 90.44 91 ILE A C 1
ATOM 703 O O . ILE A 1 91 ? -24.129 -2.408 9.591 1.00 90.44 91 ILE A O 1
ATOM 707 N N . ASP A 1 92 ? -22.665 -1.939 11.224 1.00 92.56 92 ASP A N 1
ATOM 708 C CA . ASP A 1 92 ? -22.904 -0.499 11.183 1.00 92.56 92 ASP A CA 1
ATOM 709 C C . ASP A 1 92 ? -21.976 0.132 10.138 1.00 92.56 92 ASP A C 1
ATOM 711 O O . ASP A 1 92 ? -20.779 0.327 10.372 1.00 92.56 92 ASP A O 1
ATOM 715 N N . TRP A 1 93 ? -22.534 0.450 8.970 1.00 93.31 93 TRP A N 1
ATOM 716 C CA . TRP A 1 93 ? -21.799 1.044 7.852 1.00 93.31 93 TRP A CA 1
ATOM 717 C C . TRP A 1 93 ? -21.139 2.381 8.192 1.00 93.31 93 TRP A C 1
ATOM 719 O O . TRP A 1 93 ? -20.134 2.732 7.579 1.00 93.31 93 TRP A O 1
ATOM 729 N N . ARG A 1 94 ? -21.629 3.093 9.212 1.00 92.94 94 ARG A N 1
ATOM 730 C CA . ARG A 1 94 ? -21.042 4.356 9.682 1.00 92.94 94 ARG A CA 1
ATOM 731 C C . ARG A 1 94 ? -19.667 4.112 10.292 1.00 92.94 94 ARG A C 1
ATOM 733 O O . ARG A 1 94 ? -18.723 4.846 10.016 1.00 92.94 94 ARG A O 1
ATOM 740 N N . ARG A 1 95 ? -19.532 3.020 11.051 1.00 94.88 95 ARG A N 1
ATOM 741 C CA . ARG A 1 95 ? -18.250 2.580 11.617 1.00 94.88 95 ARG A CA 1
ATOM 742 C C . ARG A 1 95 ? -17.298 2.095 10.532 1.00 94.88 95 ARG A C 1
ATOM 744 O O . ARG A 1 95 ? -16.116 2.409 10.576 1.00 94.88 95 ARG A O 1
ATOM 751 N N . VAL A 1 96 ? -17.809 1.374 9.533 1.00 95.38 96 VAL A N 1
ATOM 752 C CA . VAL A 1 96 ? -16.997 0.921 8.389 1.00 95.38 96 VAL A CA 1
ATOM 753 C C . VAL A 1 96 ? -16.456 2.111 7.604 1.00 95.38 96 VAL A C 1
ATOM 755 O O . VAL A 1 96 ? -15.264 2.142 7.319 1.00 95.38 96 VAL A O 1
ATOM 758 N N . ALA A 1 97 ? -17.297 3.103 7.306 1.00 95.00 97 ALA A N 1
ATOM 759 C CA . ALA A 1 97 ? -16.894 4.313 6.598 1.00 95.00 97 ALA A CA 1
ATOM 760 C C . ALA A 1 97 ? -15.879 5.141 7.406 1.00 95.00 97 ALA A C 1
ATOM 762 O O . ALA A 1 97 ? -14.861 5.564 6.863 1.00 95.00 97 ALA A O 1
ATOM 763 N N . ALA A 1 98 ? -16.099 5.312 8.714 1.00 96.31 98 ALA A N 1
ATOM 764 C CA . ALA A 1 98 ? -15.142 5.989 9.590 1.00 96.31 98 ALA A CA 1
ATOM 765 C C . ALA A 1 98 ? -13.792 5.254 9.648 1.00 96.31 98 ALA A C 1
ATOM 767 O O . ALA A 1 98 ? -12.734 5.880 9.576 1.00 96.31 98 ALA A O 1
ATOM 768 N N . PHE A 1 99 ? -13.816 3.920 9.725 1.00 97.31 99 PHE A N 1
ATOM 769 C CA . PHE A 1 99 ? -12.602 3.111 9.707 1.00 97.31 99 PHE A CA 1
ATOM 770 C C . PHE A 1 99 ? -11.912 3.137 8.333 1.00 97.31 99 PHE A C 1
ATOM 772 O O . PHE A 1 99 ? -10.690 3.202 8.280 1.00 97.31 99 PHE A O 1
ATOM 779 N N . ALA A 1 100 ? -12.655 3.191 7.224 1.00 96.81 100 ALA A N 1
ATOM 780 C CA . ALA A 1 100 ? -12.094 3.418 5.890 1.00 96.81 100 ALA A CA 1
ATOM 781 C C . ALA A 1 100 ? -11.391 4.785 5.787 1.00 96.81 100 ALA A C 1
ATOM 783 O O . ALA A 1 100 ? -10.280 4.865 5.269 1.00 96.81 100 ALA A O 1
ATOM 784 N N . GLY A 1 101 ? -11.978 5.844 6.356 1.00 96.50 101 GLY A N 1
ATOM 785 C CA . GLY A 1 101 ? -11.322 7.152 6.466 1.00 96.50 101 GLY A CA 1
ATOM 786 C C . GLY A 1 101 ? -10.035 7.099 7.298 1.00 96.50 101 GLY A C 1
ATOM 787 O O . GLY A 1 101 ? -9.025 7.685 6.917 1.00 96.50 101 GLY A O 1
ATOM 788 N N . PHE A 1 102 ? -10.029 6.333 8.393 1.00 97.94 102 PHE A N 1
ATOM 789 C CA . PHE A 1 102 ? -8.824 6.082 9.189 1.00 97.94 102 PHE A CA 1
ATOM 790 C C . PHE A 1 102 ? -7.730 5.375 8.370 1.00 97.94 102 PHE A C 1
ATOM 792 O O . PHE A 1 102 ? -6.577 5.797 8.407 1.00 97.94 102 PHE A O 1
ATOM 799 N N . ILE A 1 103 ? -8.089 4.357 7.581 1.00 98.19 103 ILE A N 1
ATOM 800 C CA . ILE A 1 103 ? -7.170 3.679 6.650 1.00 98.19 103 ILE A CA 1
ATOM 801 C C . ILE A 1 103 ? -6.593 4.677 5.641 1.00 98.19 103 ILE A C 1
ATOM 803 O O . ILE A 1 103 ? -5.386 4.684 5.425 1.00 98.19 103 ILE A O 1
ATOM 807 N N . PHE A 1 104 ? -7.426 5.544 5.060 1.00 96.69 104 PHE A N 1
ATOM 808 C CA . PHE A 1 104 ? -6.989 6.545 4.086 1.00 96.69 104 PHE A CA 1
ATOM 809 C C . PHE A 1 104 ? -5.962 7.526 4.673 1.00 96.69 104 PHE A C 1
ATOM 811 O O . PHE A 1 104 ? -4.932 7.784 4.057 1.00 96.69 104 PHE A O 1
ATOM 818 N N . VAL A 1 105 ? -6.185 8.018 5.897 1.00 97.56 105 VAL A N 1
ATOM 819 C CA . VAL A 1 105 ? -5.209 8.873 6.597 1.00 97.56 105 VAL A CA 1
ATOM 820 C C . VAL A 1 105 ? -3.884 8.140 6.803 1.00 97.56 105 VAL A C 1
ATOM 822 O O . VAL A 1 105 ? -2.819 8.701 6.559 1.00 97.56 105 VAL A O 1
ATOM 825 N N . PHE A 1 106 ? -3.925 6.875 7.221 1.00 98.00 106 PHE A N 1
ATOM 826 C CA . PHE A 1 106 ? -2.705 6.100 7.437 1.00 98.00 106 PHE A CA 1
ATOM 827 C C . PHE A 1 106 ? -2.021 5.645 6.144 1.00 98.00 106 PHE A C 1
ATOM 829 O O . PHE A 1 106 ? -0.815 5.416 6.162 1.00 98.00 106 PHE A O 1
ATOM 836 N N . TRP A 1 107 ? -2.736 5.580 5.023 1.00 97.44 107 TRP A N 1
ATOM 837 C CA . TRP A 1 107 ? -2.121 5.432 3.708 1.00 97.44 107 TRP A CA 1
ATOM 838 C C . TRP A 1 107 ? -1.270 6.657 3.352 1.00 97.44 107 TRP A C 1
ATOM 840 O O . TRP A 1 107 ? -0.129 6.493 2.929 1.00 97.44 107 TRP A O 1
ATOM 850 N N . ILE A 1 108 ? -1.757 7.874 3.624 1.00 97.19 108 ILE A N 1
ATOM 851 C CA . ILE A 1 108 ? -0.957 9.101 3.455 1.00 97.19 108 ILE A CA 1
ATOM 852 C C . ILE A 1 108 ? 0.298 9.043 4.333 1.00 97.19 108 ILE A C 1
ATOM 854 O O . ILE A 1 108 ? 1.388 9.361 3.869 1.00 97.19 108 ILE A O 1
ATOM 858 N N . VAL A 1 109 ? 0.169 8.585 5.584 1.00 97.75 109 VAL A N 1
ATOM 859 C CA . VAL A 1 109 ? 1.323 8.390 6.480 1.00 97.75 109 VAL A CA 1
ATOM 860 C C . VAL A 1 109 ? 2.305 7.360 5.912 1.00 97.75 109 VAL A C 1
ATOM 862 O O . VAL A 1 109 ? 3.509 7.590 5.955 1.00 97.75 109 VAL A O 1
ATOM 865 N N . ALA A 1 110 ? 1.817 6.243 5.366 1.00 97.12 110 ALA A N 1
ATOM 866 C CA . ALA A 1 110 ? 2.659 5.219 4.752 1.00 97.12 110 ALA A CA 1
ATOM 867 C C . ALA A 1 110 ? 3.439 5.762 3.544 1.00 97.12 110 ALA A C 1
ATOM 869 O O . ALA A 1 110 ? 4.647 5.552 3.471 1.00 97.12 110 ALA A O 1
ATOM 870 N N . ASN A 1 111 ? 2.782 6.507 2.652 1.00 95.94 111 ASN A N 1
ATOM 871 C CA . ASN A 1 111 ? 3.453 7.148 1.520 1.00 95.94 111 ASN A CA 1
ATOM 872 C C . ASN A 1 111 ? 4.454 8.210 1.986 1.00 95.94 111 ASN A C 1
ATOM 874 O O . ASN A 1 111 ? 5.575 8.223 1.507 1.00 95.94 111 ASN A O 1
ATOM 878 N N . ALA A 1 112 ? 4.115 9.032 2.985 1.00 96.12 112 ALA A N 1
ATOM 879 C CA . ALA A 1 112 ? 5.051 10.015 3.531 1.00 96.12 112 ALA A CA 1
ATOM 880 C C . ALA A 1 112 ? 6.310 9.358 4.127 1.00 96.12 112 ALA A C 1
ATOM 882 O O . ALA A 1 112 ? 7.406 9.896 4.001 1.00 96.12 112 ALA A O 1
ATOM 883 N N . ILE A 1 113 ? 6.175 8.187 4.761 1.00 95.00 113 ILE A N 1
ATOM 884 C CA . ILE A 1 113 ? 7.326 7.393 5.218 1.00 95.00 113 ILE A CA 1
ATOM 885 C C . ILE A 1 113 ? 8.127 6.864 4.021 1.00 95.00 113 ILE A C 1
ATOM 887 O O . ILE A 1 113 ? 9.353 6.909 4.058 1.00 95.00 113 ILE A O 1
ATOM 891 N N . GLY A 1 114 ? 7.460 6.377 2.973 1.00 93.50 114 GLY A N 1
ATOM 892 C CA . GLY A 1 114 ? 8.113 5.987 1.721 1.00 93.50 114 GLY A CA 1
ATOM 893 C C . GLY A 1 114 ? 8.941 7.134 1.140 1.00 93.50 114 GLY A C 1
ATOM 894 O O . GLY A 1 114 ? 10.164 7.052 1.121 1.00 93.50 114 GLY A O 1
ATOM 895 N N . ASP A 1 115 ? 8.274 8.229 0.793 1.00 92.19 115 ASP A N 1
ATOM 896 C CA . ASP A 1 115 ? 8.817 9.349 0.015 1.00 92.19 115 ASP A CA 1
ATOM 897 C C . ASP A 1 115 ? 9.830 10.201 0.785 1.00 92.19 115 ASP A C 1
ATOM 899 O O . ASP A 1 115 ? 10.807 10.706 0.236 1.00 92.19 115 ASP A O 1
ATOM 903 N N . HIS A 1 116 ? 9.600 10.420 2.080 1.00 92.00 116 HIS A N 1
ATOM 904 C CA . HIS A 1 116 ? 10.407 11.368 2.856 1.00 92.00 116 HIS A CA 1
ATOM 905 C C . HIS A 1 116 ? 11.378 10.705 3.820 1.00 92.00 116 HIS A C 1
ATOM 907 O O . HIS A 1 116 ? 12.206 11.400 4.405 1.00 92.00 116 HIS A O 1
ATOM 913 N N . VAL A 1 117 ? 11.295 9.387 3.997 1.00 91.31 117 VAL A N 1
ATOM 914 C CA . VAL A 1 117 ? 12.236 8.648 4.842 1.00 91.31 117 VAL A CA 1
ATOM 915 C C . VAL A 1 117 ? 12.950 7.602 4.006 1.00 91.31 117 VAL A C 1
ATOM 917 O O . VAL A 1 117 ? 14.162 7.684 3.845 1.00 91.31 117 VAL A O 1
ATOM 920 N N . LEU A 1 118 ? 12.228 6.631 3.449 1.00 91.38 118 LEU A N 1
ATOM 921 C CA . LEU A 1 118 ? 12.876 5.504 2.784 1.00 91.38 118 LEU A CA 1
ATOM 922 C C . LEU A 1 118 ? 13.589 5.917 1.500 1.00 91.38 118 LEU A C 1
ATOM 924 O O . LEU A 1 118 ? 14.757 5.579 1.361 1.00 91.38 118 LEU A O 1
ATOM 928 N N . GLU A 1 119 ? 12.966 6.705 0.625 1.00 88.81 119 GLU A N 1
ATOM 929 C CA . GLU A 1 119 ? 13.608 7.158 -0.617 1.00 88.81 119 GLU A CA 1
ATOM 930 C C . GLU A 1 119 ? 14.910 7.938 -0.357 1.00 88.81 119 GLU A C 1
ATOM 932 O O . GLU A 1 119 ? 15.873 7.803 -1.110 1.00 88.81 119 GLU A O 1
ATOM 937 N N . GLN A 1 120 ? 14.980 8.715 0.734 1.00 86.38 120 GLN A N 1
ATOM 938 C CA . GLN A 1 120 ? 16.175 9.497 1.082 1.00 86.38 120 GLN A CA 1
ATOM 939 C C . GLN A 1 120 ? 17.361 8.623 1.496 1.00 86.38 120 GLN A C 1
ATOM 941 O O . GLN A 1 120 ? 18.509 8.957 1.205 1.00 86.38 120 GLN A O 1
ATOM 946 N N . TYR A 1 121 ? 17.092 7.522 2.197 1.00 86.44 121 TYR A N 1
ATOM 947 C CA . TYR A 1 121 ? 18.133 6.634 2.719 1.00 86.44 121 TYR A CA 1
ATOM 948 C C . TYR A 1 121 ? 18.365 5.399 1.841 1.00 86.44 121 TYR A C 1
ATOM 950 O O . TYR A 1 121 ? 19.378 4.721 2.001 1.00 86.44 121 TYR A O 1
ATOM 958 N N . MET A 1 122 ? 17.435 5.091 0.936 1.00 86.56 122 MET A N 1
ATOM 959 C CA . MET A 1 122 ? 17.411 3.882 0.109 1.00 86.56 122 MET A CA 1
ATOM 960 C C . MET A 1 122 ? 16.970 4.199 -1.327 1.00 86.56 122 MET A C 1
ATOM 962 O O . MET A 1 122 ? 15.994 3.617 -1.808 1.00 86.56 122 MET A O 1
ATOM 966 N N . PRO A 1 123 ? 17.663 5.109 -2.036 1.00 90.38 123 PRO A N 1
ATOM 967 C CA . PRO A 1 123 ? 17.355 5.358 -3.433 1.00 90.38 123 PRO A CA 1
ATOM 968 C C . PRO A 1 123 ? 17.588 4.079 -4.246 1.00 90.38 123 PRO A C 1
ATOM 970 O O . PRO A 1 123 ? 18.602 3.394 -4.085 1.00 90.38 123 PRO A O 1
ATOM 973 N N . ARG A 1 124 ? 16.639 3.766 -5.126 1.00 93.69 124 ARG A N 1
ATOM 974 C CA . ARG A 1 124 ? 16.713 2.625 -6.038 1.00 93.69 124 ARG A CA 1
ATOM 975 C C . ARG A 1 124 ? 16.224 3.053 -7.407 1.00 93.69 124 ARG A C 1
ATOM 977 O O . ARG A 1 124 ? 15.073 3.473 -7.545 1.00 93.69 124 ARG A O 1
ATOM 984 N N . ASP A 1 125 ? 17.065 2.885 -8.414 1.00 96.56 125 ASP A N 1
ATOM 985 C CA . ASP A 1 125 ? 16.671 3.082 -9.803 1.00 96.56 125 ASP A CA 1
ATOM 986 C C . ASP A 1 125 ? 15.711 1.966 -10.250 1.00 96.56 125 ASP A C 1
ATOM 988 O O . ASP A 1 125 ? 15.899 0.792 -9.930 1.00 96.56 125 ASP A O 1
ATOM 992 N N . SER A 1 126 ? 14.660 2.335 -10.979 1.00 97.19 126 SER A N 1
ATOM 993 C CA . SER A 1 126 ? 13.674 1.412 -11.550 1.00 97.19 126 SER A CA 1
ATOM 994 C C . SER A 1 126 ? 14.276 0.505 -12.636 1.00 97.19 126 SER A C 1
ATOM 996 O O . SER A 1 126 ? 15.297 0.876 -13.226 1.00 97.19 126 SER A O 1
ATOM 998 N N . PRO A 1 127 ? 13.608 -0.606 -13.011 1.00 97.44 127 PRO A N 1
ATOM 999 C CA . PRO A 1 127 ? 14.040 -1.474 -14.109 1.00 97.44 127 PRO A CA 1
ATOM 1000 C C . PRO A 1 127 ? 14.447 -0.721 -15.381 1.00 97.44 127 PRO A C 1
ATOM 1002 O O . PRO A 1 127 ? 15.538 -0.950 -15.890 1.00 97.44 127 PRO A O 1
ATOM 1005 N N . THR A 1 128 ? 13.649 0.252 -15.832 1.00 96.69 128 THR A N 1
ATOM 1006 C CA . THR A 1 128 ? 13.940 1.043 -17.044 1.00 96.69 128 THR A CA 1
ATOM 1007 C C . THR A 1 128 ? 15.273 1.793 -16.976 1.00 96.69 128 THR A C 1
ATOM 1009 O O . THR A 1 128 ? 15.990 1.861 -17.966 1.00 96.69 128 THR A O 1
ATOM 1012 N N . TYR A 1 129 ? 15.681 2.293 -15.804 1.00 96.44 129 TYR A N 1
ATOM 1013 C CA . TYR A 1 129 ? 16.983 2.954 -15.649 1.00 96.44 129 TYR A CA 1
ATOM 1014 C C . TYR A 1 129 ? 18.150 1.965 -15.569 1.00 96.44 129 TYR A C 1
ATOM 1016 O O . TYR A 1 129 ? 19.265 2.294 -15.964 1.00 96.44 129 TYR A O 1
ATOM 1024 N N . VAL A 1 130 ? 17.904 0.764 -15.046 1.00 96.25 130 VAL A N 1
ATOM 1025 C CA . VAL A 1 130 ? 18.933 -0.256 -14.789 1.00 96.25 130 VAL A CA 1
ATOM 1026 C C . VAL A 1 130 ? 19.170 -1.171 -15.998 1.00 96.25 130 VAL A C 1
ATOM 1028 O O . VAL A 1 130 ? 20.266 -1.720 -16.154 1.00 96.25 130 VAL A O 1
ATOM 1031 N N . MET A 1 131 ? 18.141 -1.365 -16.821 1.00 96.12 131 MET A N 1
ATOM 1032 C CA . MET A 1 131 ? 18.116 -2.267 -17.975 1.00 96.12 131 MET A CA 1
ATOM 1033 C C . MET A 1 131 ? 18.075 -1.510 -19.312 1.00 96.12 131 MET A C 1
ATOM 1035 O O . MET A 1 131 ? 18.500 -2.059 -20.323 1.00 96.12 131 MET A O 1
ATOM 1039 N N . GLY A 1 132 ? 17.643 -0.242 -19.326 1.00 93.56 132 GLY A N 1
ATOM 1040 C CA . GLY A 1 132 ? 17.648 0.603 -20.524 1.00 93.56 132 GLY A CA 1
ATOM 1041 C C . GLY A 1 132 ? 16.869 -0.019 -21.683 1.00 93.56 132 GLY A C 1
ATOM 1042 O O . GLY A 1 132 ? 15.756 -0.508 -21.491 1.00 93.56 132 GLY A O 1
ATOM 1043 N N . ASP A 1 133 ? 17.500 -0.048 -22.858 1.00 91.12 133 ASP A N 1
ATOM 1044 C CA . ASP A 1 133 ? 16.932 -0.533 -24.127 1.00 91.12 133 ASP A CA 1
ATOM 1045 C C . ASP A 1 133 ? 16.564 -2.034 -24.129 1.00 91.12 133 ASP A C 1
ATOM 1047 O O . ASP A 1 133 ? 15.987 -2.528 -25.098 1.00 91.12 133 ASP A O 1
ATOM 1051 N N . GLU A 1 134 ? 16.896 -2.785 -23.070 1.00 93.44 134 GLU A N 1
ATOM 1052 C CA . GLU A 1 134 ? 16.407 -4.159 -22.880 1.00 93.44 134 GLU A CA 1
ATOM 1053 C C . GLU A 1 134 ? 14.883 -4.199 -22.669 1.00 93.44 134 GLU A C 1
ATOM 1055 O O . GLU A 1 134 ? 14.249 -5.201 -22.996 1.00 93.44 134 GLU A O 1
ATOM 1060 N N . LEU A 1 135 ? 14.287 -3.126 -22.133 1.00 95.50 135 LEU A N 1
ATOM 1061 C CA . LEU A 1 135 ? 12.852 -3.045 -21.869 1.00 95.50 135 LEU A CA 1
ATOM 1062 C C . LEU A 1 135 ? 12.111 -2.289 -22.974 1.00 95.50 135 LEU A C 1
ATOM 1064 O O . LEU A 1 135 ? 12.610 -1.347 -23.582 1.00 95.50 135 LEU A O 1
ATOM 1068 N N . ILE A 1 136 ? 10.861 -2.683 -23.197 1.00 94.75 136 ILE A N 1
ATOM 1069 C CA . ILE A 1 136 ? 9.932 -1.976 -24.071 1.00 94.75 136 ILE A CA 1
ATOM 1070 C C . ILE A 1 136 ? 9.451 -0.717 -23.350 1.00 94.75 136 ILE A C 1
ATOM 1072 O O . ILE A 1 136 ? 8.740 -0.809 -22.343 1.00 94.75 136 ILE A O 1
ATOM 1076 N N . ASP A 1 137 ? 9.769 0.444 -23.920 1.00 94.12 137 ASP A N 1
ATOM 1077 C CA . ASP A 1 137 ? 9.185 1.717 -23.512 1.00 94.12 137 ASP A CA 1
ATOM 1078 C C . ASP A 1 137 ? 7.732 1.808 -24.004 1.00 94.12 137 ASP A C 1
ATOM 1080 O O . ASP A 1 137 ? 7.444 1.929 -25.200 1.00 94.12 137 ASP A O 1
ATOM 1084 N N . LEU A 1 138 ? 6.790 1.690 -23.067 1.00 93.31 138 LEU A N 1
ATOM 1085 C CA . LEU A 1 138 ? 5.364 1.738 -23.376 1.00 93.31 138 LEU A CA 1
ATOM 1086 C C . LEU A 1 138 ? 4.878 3.158 -23.697 1.00 93.31 138 LEU A C 1
ATOM 1088 O O . LEU A 1 138 ? 3.909 3.290 -24.447 1.00 93.31 138 LEU A O 1
ATOM 1092 N N . GLU A 1 139 ? 5.533 4.179 -23.139 1.00 92.75 139 GLU A N 1
ATOM 1093 C CA . GLU A 1 139 ? 5.241 5.597 -23.371 1.00 92.75 139 GLU A CA 1
ATOM 1094 C C . GLU A 1 139 ? 5.500 5.917 -24.847 1.00 92.75 139 GLU A C 1
ATOM 1096 O O . GLU A 1 139 ? 4.577 6.287 -25.577 1.00 92.75 139 GLU A O 1
ATOM 1101 N N . GLU A 1 140 ? 6.716 5.619 -25.322 1.00 92.75 140 GLU A N 1
ATOM 1102 C CA . GLU A 1 140 ? 7.120 5.810 -26.720 1.00 92.75 140 GLU A CA 1
ATOM 1103 C C . GLU A 1 140 ? 6.297 4.930 -27.670 1.00 92.75 140 GLU A C 1
ATOM 1105 O O . GLU A 1 140 ? 5.772 5.391 -28.685 1.00 92.75 140 GLU A O 1
ATOM 1110 N N . LYS A 1 141 ? 6.125 3.645 -27.336 1.00 92.44 141 LYS A N 1
ATOM 1111 C CA . LYS A 1 141 ? 5.452 2.680 -28.217 1.00 92.44 141 LYS A CA 1
ATOM 1112 C C . LYS A 1 141 ? 3.981 3.003 -28.474 1.00 92.44 141 LYS A C 1
ATOM 1114 O O . LYS A 1 141 ? 3.428 2.560 -29.487 1.00 92.44 141 LYS A O 1
ATOM 1119 N N . ARG A 1 142 ? 3.312 3.673 -27.536 1.00 92.19 142 ARG A N 1
ATOM 1120 C CA . ARG A 1 142 ? 1.876 3.972 -27.622 1.00 92.19 142 ARG A CA 1
ATOM 1121 C C . ARG A 1 142 ? 1.562 5.454 -27.761 1.00 92.19 142 ARG A C 1
ATOM 1123 O O . ARG A 1 142 ? 0.387 5.743 -27.969 1.00 92.19 142 ARG A O 1
ATOM 1130 N N . ASP A 1 143 ? 2.565 6.329 -27.720 1.00 92.75 143 ASP A N 1
ATOM 1131 C CA . ASP A 1 143 ? 2.392 7.785 -27.750 1.00 92.75 143 ASP A CA 1
ATOM 1132 C C . ASP A 1 143 ? 1.402 8.243 -26.662 1.00 92.75 143 ASP A C 1
ATOM 1134 O O . ASP A 1 143 ? 0.373 8.873 -26.914 1.00 92.75 143 ASP A O 1
ATOM 1138 N N . VAL A 1 144 ? 1.662 7.805 -25.426 1.00 90.81 144 VAL A N 1
ATOM 1139 C CA . VAL A 1 144 ? 0.829 8.074 -24.242 1.00 90.81 144 VAL A CA 1
ATOM 1140 C C . VAL A 1 144 ? 1.698 8.568 -23.104 1.00 90.81 144 VAL A C 1
ATOM 1142 O O . VAL A 1 144 ? 2.798 8.076 -22.947 1.00 90.81 144 VAL A O 1
ATOM 1145 N N . ASP A 1 145 ? 1.180 9.456 -22.261 1.00 89.50 145 ASP A N 1
ATOM 1146 C CA . ASP A 1 145 ? 1.845 9.867 -21.019 1.00 89.50 145 ASP A CA 1
ATOM 1147 C C . ASP A 1 145 ? 1.543 8.842 -19.915 1.00 89.50 145 ASP A C 1
ATOM 1149 O O . ASP A 1 145 ? 0.393 8.713 -19.474 1.00 89.50 145 ASP A O 1
ATOM 1153 N N . VAL A 1 146 ? 2.552 8.058 -19.527 1.00 90.75 146 VAL A N 1
ATOM 1154 C CA . VAL A 1 146 ? 2.462 7.050 -18.465 1.00 90.75 146 VAL A CA 1
ATOM 1155 C C . VAL A 1 146 ? 3.805 6.902 -17.757 1.00 90.75 146 VAL A C 1
ATOM 1157 O O . VAL A 1 146 ? 4.859 6.930 -18.378 1.00 90.75 146 VAL A O 1
ATOM 1160 N N . LYS A 1 147 ? 3.792 6.666 -16.441 1.00 89.88 147 LYS A N 1
ATOM 1161 C CA . LYS A 1 147 ? 5.037 6.451 -15.693 1.00 89.88 147 LYS A CA 1
ATOM 1162 C C . LYS A 1 147 ? 5.726 5.146 -16.127 1.00 89.88 147 LYS A C 1
ATOM 1164 O O . LYS A 1 147 ? 5.243 4.052 -15.816 1.00 89.88 147 LYS A O 1
ATOM 1169 N N . THR A 1 148 ? 6.889 5.276 -16.759 1.00 91.94 148 THR A N 1
ATOM 1170 C CA . THR A 1 148 ? 7.758 4.178 -17.231 1.00 91.94 148 THR A CA 1
ATOM 1171 C C . THR A 1 148 ? 9.082 4.069 -16.472 1.00 91.94 148 THR A C 1
ATOM 1173 O O . THR A 1 148 ? 9.715 3.019 -16.502 1.00 91.94 148 THR A O 1
ATOM 1176 N N . ALA A 1 149 ? 9.492 5.097 -15.721 1.00 93.12 149 ALA A N 1
ATOM 1177 C CA . ALA A 1 149 ? 10.743 5.093 -14.958 1.00 93.12 149 ALA A CA 1
ATOM 1178 C C . ALA A 1 149 ? 10.636 5.843 -13.613 1.00 93.12 149 ALA A C 1
ATOM 1180 O O . ALA A 1 149 ? 9.760 6.687 -13.407 1.00 93.12 149 ALA A O 1
ATOM 1181 N N . SER A 1 150 ? 11.525 5.524 -12.666 1.00 93.25 150 SER A N 1
ATOM 1182 C CA . SER A 1 150 ? 11.645 6.189 -11.358 1.00 93.25 150 SER A CA 1
ATOM 1183 C C . SER A 1 150 ? 13.071 6.062 -10.812 1.00 93.25 150 SER A C 1
ATOM 1185 O O . SER A 1 150 ? 13.577 4.951 -10.685 1.00 93.25 150 SER A O 1
ATOM 1187 N N . ARG A 1 151 ? 13.717 7.176 -10.440 1.00 92.12 151 ARG A N 1
ATOM 1188 C CA . ARG A 1 151 ? 15.011 7.149 -9.710 1.00 92.12 151 ARG A CA 1
ATOM 1189 C C . ARG A 1 151 ? 14.844 6.810 -8.227 1.00 92.12 151 ARG A C 1
ATOM 1191 O O . ARG A 1 151 ? 15.793 6.463 -7.534 1.00 92.12 151 ARG A O 1
ATOM 1198 N N . THR A 1 152 ? 13.611 6.923 -7.750 1.00 91.94 152 THR A N 1
ATOM 1199 C CA . THR A 1 152 ? 13.170 6.512 -6.424 1.00 91.94 152 THR A CA 1
ATOM 1200 C C . THR A 1 152 ? 12.043 5.497 -6.614 1.00 91.94 152 THR A C 1
ATOM 1202 O O . THR A 1 152 ? 10.855 5.804 -6.641 1.00 91.94 152 THR A O 1
ATOM 1205 N N . SER A 1 153 ? 12.415 4.271 -6.973 1.00 93.81 153 SER A N 1
ATOM 1206 C CA . SER A 1 153 ? 11.452 3.187 -7.219 1.00 93.81 153 SER A CA 1
ATOM 1207 C C . SER A 1 153 ? 11.052 2.457 -5.935 1.00 93.81 153 SER A C 1
ATOM 1209 O O . SER A 1 153 ? 9.965 1.885 -5.867 1.00 93.81 153 SER A O 1
ATOM 1211 N N . PHE A 1 154 ? 11.879 2.511 -4.891 1.00 93.94 154 PHE A N 1
ATOM 1212 C CA . PHE A 1 154 ? 11.621 1.831 -3.629 1.00 93.94 154 PHE A CA 1
ATOM 1213 C C . PHE A 1 154 ? 11.178 2.809 -2.521 1.00 93.94 154 PHE A C 1
ATOM 1215 O O . PHE A 1 154 ? 11.915 3.754 -2.244 1.00 93.94 154 PHE A O 1
ATOM 1222 N N . PRO A 1 155 ? 10.074 2.540 -1.794 1.00 95.00 155 PRO A N 1
ATOM 1223 C CA . PRO A 1 155 ? 9.039 1.529 -2.048 1.00 95.00 155 PRO A CA 1
ATOM 1224 C C . PRO A 1 155 ? 8.020 1.994 -3.109 1.00 95.00 155 PRO A C 1
ATOM 1226 O O . PRO A 1 155 ? 7.941 3.167 -3.457 1.00 95.00 155 PRO A O 1
ATOM 1229 N N . SER A 1 156 ? 7.161 1.091 -3.592 1.00 95.19 156 SER A N 1
ATOM 1230 C CA . SER A 1 156 ? 6.092 1.483 -4.521 1.00 95.19 156 SER A CA 1
ATOM 1231 C C . SER A 1 156 ? 4.931 2.185 -3.813 1.00 95.19 156 SER A C 1
ATOM 1233 O O . SER A 1 156 ? 4.174 1.560 -3.065 1.00 95.19 156 SER A O 1
ATOM 1235 N N . ASN A 1 157 ? 4.707 3.462 -4.126 1.00 91.69 157 ASN A N 1
ATOM 1236 C CA . ASN A 1 157 ? 3.531 4.203 -3.647 1.00 91.69 157 ASN A CA 1
ATOM 1237 C C . ASN A 1 157 ? 2.208 3.651 -4.183 1.00 91.69 157 ASN A C 1
ATOM 1239 O O . ASN A 1 157 ? 1.196 3.674 -3.482 1.00 91.69 157 ASN A O 1
ATOM 1243 N N . HIS A 1 158 ? 2.222 3.110 -5.403 1.00 92.75 158 HIS A N 1
ATOM 1244 C CA . HIS A 1 158 ? 1.044 2.471 -5.983 1.00 92.75 158 HIS A CA 1
ATOM 1245 C C . HIS A 1 158 ? 0.690 1.193 -5.227 1.00 92.75 158 HIS A C 1
ATOM 1247 O O . HIS A 1 158 ? -0.455 1.003 -4.836 1.00 92.75 158 HIS A O 1
ATOM 1253 N N . GLY A 1 159 ? 1.683 0.348 -4.928 1.00 95.12 159 GLY A N 1
ATOM 1254 C CA . GLY A 1 159 ? 1.467 -0.842 -4.103 1.00 95.12 159 GLY A CA 1
ATOM 1255 C C . GLY A 1 159 ? 0.974 -0.504 -2.691 1.00 95.12 159 GLY A C 1
ATOM 1256 O O . GLY A 1 159 ? 0.129 -1.214 -2.134 1.00 95.12 159 GLY A O 1
ATOM 1257 N N . SER A 1 160 ? 1.442 0.614 -2.126 1.00 96.38 160 SER A N 1
ATOM 1258 C CA . SER A 1 160 ? 1.146 1.020 -0.750 1.00 96.38 160 SER A CA 1
ATOM 1259 C C . SER A 1 160 ? -0.342 1.228 -0.467 1.00 96.38 160 SER A C 1
ATOM 1261 O O . SER A 1 160 ? -0.786 0.878 0.629 1.00 96.38 160 SER A O 1
ATOM 1263 N N . VAL A 1 161 ? -1.156 1.718 -1.410 1.00 95.19 161 VAL A N 1
ATOM 1264 C CA . VAL A 1 161 ? -2.600 1.885 -1.139 1.00 95.19 161 VAL A CA 1
ATOM 1265 C C . VAL A 1 161 ? -3.295 0.542 -0.912 1.00 95.19 161 VAL A C 1
ATOM 1267 O O . VAL A 1 161 ? -4.050 0.373 0.050 1.00 95.19 161 VAL A O 1
ATOM 1270 N N . PHE A 1 162 ? -2.977 -0.456 -1.738 1.00 97.00 162 PHE A N 1
ATOM 1271 C CA . PHE A 1 162 ? -3.624 -1.763 -1.691 1.00 97.00 162 PHE A CA 1
ATOM 1272 C C . PHE A 1 162 ? -3.219 -2.556 -0.454 1.00 97.00 162 PHE A C 1
ATOM 1274 O O . PHE A 1 162 ? -4.078 -3.129 0.224 1.00 97.00 162 PHE A O 1
ATOM 1281 N N . PHE A 1 163 ? -1.924 -2.566 -0.128 1.00 98.06 163 PHE A N 1
ATOM 1282 C CA . PHE A 1 163 ? -1.437 -3.268 1.056 1.00 98.06 163 PHE A CA 1
ATOM 1283 C C . PHE A 1 163 ? -1.815 -2.550 2.356 1.00 98.06 163 PHE A C 1
ATOM 1285 O O . PHE A 1 163 ? -2.101 -3.228 3.343 1.00 98.06 163 PHE A O 1
ATOM 1292 N N . THR A 1 164 ? -1.965 -1.217 2.356 1.00 98.38 164 THR A N 1
ATOM 1293 C CA . THR A 1 164 ? -2.540 -0.494 3.505 1.00 98.38 164 THR A CA 1
ATOM 1294 C C . THR A 1 164 ? -3.956 -0.979 3.796 1.00 98.38 164 THR A C 1
ATOM 1296 O O . THR A 1 164 ? -4.246 -1.396 4.918 1.00 98.38 164 THR A O 1
ATOM 1299 N N . VAL A 1 165 ? -4.832 -1.020 2.787 1.00 97.88 165 VAL A N 1
ATOM 1300 C CA . VAL A 1 165 ? -6.203 -1.526 2.975 1.00 97.88 165 VAL A CA 1
ATOM 1301 C C . VAL A 1 165 ? -6.190 -2.982 3.453 1.00 97.88 165 VAL A C 1
ATOM 1303 O O . VAL A 1 165 ? -6.892 -3.324 4.410 1.00 97.88 165 VAL A O 1
ATOM 1306 N N . PHE A 1 166 ? -5.356 -3.831 2.845 1.00 98.00 166 PHE A N 1
ATOM 1307 C CA . PHE A 1 166 ? -5.244 -5.240 3.215 1.00 98.00 166 PHE A CA 1
ATOM 1308 C C . PHE A 1 166 ? -4.813 -5.445 4.670 1.00 98.00 166 PHE A C 1
ATOM 1310 O O . PHE A 1 166 ? -5.498 -6.150 5.412 1.00 98.00 166 PHE A O 1
ATOM 1317 N N . PHE A 1 167 ? -3.709 -4.833 5.111 1.00 98.06 167 PHE A N 1
ATOM 1318 C CA . PHE A 1 167 ? -3.189 -5.054 6.461 1.00 98.06 167 PHE A CA 1
ATOM 1319 C C . PHE A 1 167 ? -4.092 -4.463 7.537 1.00 98.06 167 PHE A C 1
ATOM 1321 O O . PHE A 1 167 ? -4.299 -5.107 8.566 1.00 98.06 167 PHE A O 1
ATOM 1328 N N . PHE A 1 168 ? -4.703 -3.299 7.305 1.00 97.94 168 PHE A N 1
ATOM 1329 C CA . PHE A 1 168 ? -5.685 -2.769 8.250 1.00 97.94 168 PHE A CA 1
ATOM 1330 C C . PHE A 1 168 ? -6.896 -3.695 8.383 1.00 97.94 168 PHE A C 1
ATOM 1332 O O . PHE A 1 168 ? -7.319 -3.993 9.503 1.00 97.94 168 PHE A O 1
ATOM 1339 N N . ALA A 1 169 ? -7.420 -4.214 7.268 1.00 96.88 169 ALA A N 1
ATOM 1340 C CA . ALA A 1 169 ? -8.497 -5.198 7.294 1.00 96.88 169 ALA A CA 1
ATOM 1341 C C . ALA A 1 169 ? -8.061 -6.491 8.009 1.00 96.88 169 ALA A C 1
ATOM 1343 O O . ALA A 1 169 ? -8.801 -7.022 8.841 1.00 96.88 169 ALA A O 1
ATOM 1344 N N . LEU A 1 170 ? -6.848 -6.983 7.731 1.00 96.69 170 LEU A N 1
ATOM 1345 C CA . LEU A 1 170 ? -6.333 -8.252 8.250 1.00 96.69 170 LEU A CA 1
ATOM 1346 C C . LEU A 1 170 ? -6.118 -8.194 9.755 1.00 96.69 170 LEU A C 1
ATOM 1348 O O . LEU A 1 170 ? -6.519 -9.106 10.475 1.00 96.69 170 LEU A O 1
ATOM 1352 N N . LEU A 1 171 ? -5.527 -7.112 10.250 1.00 95.12 171 LEU A N 1
ATOM 1353 C CA . LEU A 1 171 ? -5.288 -6.934 11.676 1.00 95.12 171 LEU A CA 1
ATOM 1354 C C . LEU A 1 171 ? -6.584 -6.596 12.438 1.00 95.12 171 LEU A C 1
ATOM 1356 O O . LEU A 1 171 ? -6.705 -6.941 13.614 1.00 95.12 171 LEU A O 1
ATOM 1360 N N . ARG A 1 172 ? -7.584 -5.981 11.784 1.00 93.50 172 ARG A N 1
ATOM 1361 C CA . ARG A 1 172 ? -8.889 -5.665 12.397 1.00 93.50 172 ARG A CA 1
ATOM 1362 C C . ARG A 1 172 ? -9.840 -6.862 12.452 1.00 93.50 172 ARG A C 1
ATOM 1364 O O . ARG A 1 172 ? -10.497 -7.061 13.476 1.00 93.50 172 ARG A O 1
ATOM 1371 N N . TRP A 1 173 ? -9.951 -7.625 11.365 1.00 93.25 173 TRP A N 1
ATOM 1372 C CA . TRP A 1 173 ? -10.965 -8.678 11.184 1.00 93.25 173 TRP A CA 1
ATOM 1373 C C . TRP A 1 173 ? -10.377 -10.091 11.049 1.00 93.25 173 TRP A C 1
ATOM 1375 O O . TRP A 1 173 ? -11.117 -11.076 10.955 1.00 93.25 173 TRP A O 1
ATOM 1385 N N . GLY A 1 174 ? -9.051 -10.220 11.096 1.00 92.31 174 GLY A N 1
ATOM 1386 C CA . GLY A 1 174 ? -8.343 -11.494 11.047 1.00 92.31 174 GLY A CA 1
ATOM 1387 C C . GLY A 1 174 ? -8.409 -12.162 9.676 1.00 92.31 174 GLY A C 1
ATOM 1388 O O . GLY A 1 174 ? -8.714 -11.546 8.658 1.00 92.31 174 GLY A O 1
ATOM 1389 N N . LYS A 1 175 ? -8.180 -13.480 9.657 1.00 92.38 175 LYS A N 1
ATOM 1390 C CA . LYS A 1 175 ? -8.088 -14.304 8.435 1.00 92.38 175 LYS A CA 1
ATOM 1391 C C . LYS A 1 175 ? -9.327 -14.286 7.528 1.00 92.38 175 LYS A C 1
ATOM 1393 O O . LYS A 1 175 ? -9.304 -14.854 6.444 1.00 92.38 175 LYS A O 1
ATOM 1398 N N . ARG A 1 176 ? -10.428 -13.671 7.958 1.00 90.38 176 ARG A N 1
ATOM 1399 C CA . ARG A 1 176 ? -11.621 -13.550 7.124 1.00 90.38 176 ARG A CA 1
ATOM 1400 C C . ARG A 1 176 ? -11.370 -12.657 5.895 1.00 90.38 176 ARG A C 1
ATOM 1402 O O . ARG A 1 176 ? -11.999 -12.804 4.862 1.00 90.38 176 ARG A O 1
ATOM 1409 N N . VAL A 1 177 ? -10.400 -11.760 5.951 1.00 93.88 177 VAL A N 1
ATOM 1410 C CA . VAL A 1 177 ? -10.199 -10.808 4.853 1.00 93.88 177 VAL A CA 1
ATOM 1411 C C . VAL A 1 177 ? -9.212 -11.286 3.793 1.00 93.88 177 VAL A C 1
ATOM 1413 O O . VAL A 1 177 ? -8.913 -10.528 2.880 1.00 93.88 177 VAL A O 1
ATOM 1416 N N . TRP A 1 178 ? -8.700 -12.521 3.879 1.00 94.56 178 TRP A N 1
ATOM 1417 C CA . TRP A 1 178 ? -7.717 -13.039 2.914 1.00 94.56 178 TRP A CA 1
ATOM 1418 C C . TRP A 1 178 ? -8.209 -13.003 1.463 1.00 94.56 178 TRP A C 1
ATOM 1420 O O . TRP A 1 178 ? -7.390 -12.932 0.556 1.00 94.56 178 TRP A O 1
ATOM 1430 N N . ILE A 1 179 ? -9.526 -12.964 1.238 1.00 92.06 179 ILE A N 1
ATOM 1431 C CA . ILE A 1 179 ? -10.117 -12.767 -0.090 1.00 92.06 179 ILE A CA 1
ATOM 1432 C C . ILE A 1 179 ? -9.756 -11.416 -0.737 1.00 92.06 179 ILE A C 1
ATOM 1434 O O . ILE A 1 179 ? -9.808 -11.300 -1.956 1.00 92.06 179 ILE A O 1
ATOM 1438 N N . LEU A 1 180 ? -9.342 -10.411 0.045 1.00 94.06 180 LEU A N 1
ATOM 1439 C CA . LEU A 1 180 ? -8.820 -9.144 -0.477 1.00 94.06 180 LEU A CA 1
ATOM 1440 C C . LEU A 1 180 ? -7.418 -9.287 -1.075 1.00 94.06 180 LEU A C 1
ATOM 1442 O O . LEU A 1 180 ? -7.065 -8.518 -1.963 1.00 94.06 180 LEU A O 1
ATOM 1446 N N . PHE A 1 181 ? -6.622 -10.257 -0.613 1.00 95.62 181 PHE A N 1
ATOM 1447 C CA . PHE A 1 181 ? -5.211 -10.357 -0.987 1.00 95.62 181 PHE A CA 1
ATOM 1448 C C . PHE A 1 181 ? -4.991 -10.497 -2.502 1.00 95.62 181 PHE A C 1
ATOM 1450 O O . PHE A 1 181 ? -4.191 -9.728 -3.028 1.00 95.62 181 PHE A O 1
ATOM 1457 N N . PRO A 1 182 ? -5.699 -11.382 -3.239 1.00 94.56 182 PRO A N 1
ATOM 1458 C CA . PRO A 1 182 ? -5.524 -11.484 -4.688 1.00 94.56 182 PRO A CA 1
ATOM 1459 C C . PRO A 1 182 ? -5.846 -10.180 -5.424 1.00 94.56 182 PRO A C 1
ATOM 1461 O O . PRO A 1 182 ? -5.159 -9.833 -6.378 1.00 94.56 182 PRO A O 1
ATOM 1464 N N . VAL A 1 183 ? -6.854 -9.432 -4.961 1.00 92.75 183 VAL A N 1
ATOM 1465 C CA . VAL A 1 183 ? -7.223 -8.135 -5.548 1.00 92.75 183 VAL A CA 1
ATOM 1466 C C . VAL A 1 183 ? -6.112 -7.117 -5.307 1.00 92.75 183 VAL A C 1
ATOM 1468 O O . VAL A 1 183 ? -5.655 -6.482 -6.251 1.00 92.75 183 VAL A O 1
ATOM 1471 N N . CYS A 1 184 ? -5.623 -7.007 -4.069 1.00 95.62 184 CYS A N 1
ATOM 1472 C CA . CYS A 1 184 ? -4.500 -6.130 -3.734 1.00 95.62 184 CYS A CA 1
ATOM 1473 C C . CYS A 1 184 ? -3.230 -6.480 -4.516 1.00 95.62 184 CYS A C 1
ATOM 1475 O O . CYS A 1 184 ? -2.508 -5.588 -4.945 1.00 95.62 184 CYS A O 1
ATOM 1477 N N . PHE A 1 185 ? -2.964 -7.775 -4.686 1.00 95.12 185 PHE A N 1
ATOM 1478 C CA . PHE A 1 185 ? -1.808 -8.276 -5.414 1.00 95.12 185 PHE A CA 1
ATOM 1479 C C . PHE A 1 185 ? -1.882 -7.919 -6.899 1.00 95.12 185 PHE A C 1
ATOM 1481 O O . PHE A 1 185 ? -0.919 -7.408 -7.445 1.00 95.12 185 PHE A O 1
ATOM 1488 N N . VAL A 1 186 ? -3.017 -8.155 -7.560 1.00 93.12 186 VAL A N 1
ATOM 1489 C CA . VAL A 1 186 ? -3.146 -7.866 -8.996 1.00 93.12 186 VAL A CA 1
ATOM 1490 C C . VAL A 1 186 ? -3.126 -6.363 -9.261 1.00 93.12 186 VAL A C 1
ATOM 1492 O O . VAL A 1 186 ? -2.443 -5.920 -10.181 1.00 93.12 186 VAL A O 1
ATOM 1495 N N . LEU A 1 187 ? -3.842 -5.576 -8.453 1.00 92.56 187 LEU A N 1
ATOM 1496 C CA . LEU A 1 187 ? -3.941 -4.132 -8.664 1.00 92.56 187 LEU A CA 1
ATOM 1497 C C . LEU A 1 187 ? -2.649 -3.376 -8.336 1.00 92.56 187 LEU A C 1
ATOM 1499 O O . LEU A 1 187 ? -2.502 -2.254 -8.798 1.00 92.56 187 LEU A O 1
ATOM 1503 N N . SER A 1 188 ? -1.710 -3.962 -7.588 1.00 94.50 188 SER A N 1
ATOM 1504 C CA . SER A 1 188 ? -0.430 -3.310 -7.285 1.00 94.50 188 SER A CA 1
ATOM 1505 C C . SER A 1 188 ? 0.603 -3.423 -8.413 1.00 94.50 188 SER A C 1
ATOM 1507 O O . SER A 1 188 ? 1.491 -2.579 -8.505 1.00 94.50 188 SER A O 1
ATOM 1509 N N . LEU A 1 189 ? 0.476 -4.417 -9.298 1.00 94.19 189 LEU A N 1
ATOM 1510 C CA . LEU A 1 189 ? 1.449 -4.733 -10.351 1.00 94.19 189 LEU A CA 1
ATOM 1511 C C . LEU A 1 189 ? 1.468 -3.861 -11.629 1.00 94.19 189 LEU A C 1
ATOM 1513 O O . LEU A 1 189 ? 2.458 -3.981 -12.352 1.00 94.19 189 LEU A O 1
ATOM 1517 N N . PRO A 1 190 ? 0.482 -3.002 -11.973 1.00 93.19 190 PRO A N 1
ATOM 1518 C CA . PRO A 1 190 ? 0.494 -2.231 -13.225 1.00 93.19 190 PRO A CA 1
ATOM 1519 C C . PRO A 1 190 ? 1.809 -1.495 -13.529 1.00 93.19 190 PRO A C 1
ATOM 1521 O O . PRO A 1 190 ? 2.276 -1.507 -14.670 1.00 93.19 190 PRO A O 1
ATOM 1524 N N . ARG A 1 191 ? 2.463 -0.926 -12.510 1.00 94.44 191 ARG A N 1
ATOM 1525 C CA . ARG A 1 191 ? 3.736 -0.202 -12.674 1.00 94.44 191 ARG A CA 1
ATOM 1526 C C . ARG A 1 191 ? 4.956 -1.102 -12.910 1.00 94.44 191 ARG A C 1
ATOM 1528 O O . ARG A 1 191 ? 6.000 -0.610 -13.330 1.00 94.44 191 ARG A O 1
ATOM 1535 N N . CYS A 1 192 ? 4.843 -2.407 -12.665 1.00 96.75 192 CYS A N 1
ATOM 1536 C CA . CYS A 1 192 ? 5.887 -3.368 -13.024 1.00 96.75 192 CYS A CA 1
ATOM 1537 C C . CYS A 1 192 ? 5.900 -3.636 -14.534 1.00 96.75 192 CYS A C 1
ATOM 1539 O O . CYS A 1 192 ? 6.968 -3.817 -15.107 1.00 96.75 192 CYS A O 1
ATOM 1541 N N . PHE A 1 193 ? 4.737 -3.606 -15.197 1.00 96.38 193 PHE A N 1
ATOM 1542 C CA . PHE A 1 193 ? 4.651 -3.805 -16.650 1.00 96.38 193 PHE A CA 1
ATOM 1543 C C . PHE A 1 193 ? 5.336 -2.687 -17.438 1.00 96.38 193 PHE A C 1
ATOM 1545 O O . PHE A 1 193 ? 5.948 -2.960 -18.465 1.00 96.38 193 PHE A O 1
ATOM 1552 N N . THR A 1 194 ? 5.288 -1.448 -16.946 1.00 95.25 194 THR A N 1
ATOM 1553 C CA . THR A 1 194 ? 5.943 -0.300 -17.592 1.00 95.25 194 THR A CA 1
ATOM 1554 C C . THR A 1 194 ? 7.421 -0.149 -17.245 1.00 95.25 194 THR A C 1
ATOM 1556 O O . THR A 1 194 ? 8.059 0.752 -17.769 1.00 95.25 194 THR A O 1
ATOM 1559 N N . GLY A 1 195 ? 7.965 -0.984 -16.351 1.00 95.88 195 GLY A N 1
ATOM 1560 C CA . GLY A 1 195 ? 9.351 -0.858 -15.887 1.00 95.88 195 GLY A CA 1
ATOM 1561 C C . GLY A 1 195 ? 9.583 0.264 -14.865 1.00 95.88 195 GLY A C 1
ATOM 1562 O O . GLY A 1 195 ? 10.726 0.521 -14.489 1.00 95.88 195 GLY A O 1
ATOM 1563 N N . ALA A 1 196 ? 8.520 0.898 -14.354 1.00 96.00 196 ALA A N 1
ATOM 1564 C CA . ALA A 1 196 ? 8.622 1.982 -13.376 1.00 96.00 196 ALA A CA 1
ATOM 1565 C C . ALA A 1 196 ? 8.955 1.506 -11.952 1.00 96.00 196 ALA A C 1
ATOM 1567 O O . ALA A 1 196 ? 9.472 2.287 -11.153 1.00 96.00 196 ALA A O 1
ATOM 1568 N N . HIS A 1 197 ? 8.653 0.248 -11.627 1.00 97.06 197 HIS A N 1
ATOM 1569 C CA . HIS A 1 197 ? 8.953 -0.368 -10.334 1.00 97.06 197 HIS A CA 1
ATOM 1570 C C . HIS A 1 197 ? 9.380 -1.827 -10.502 1.00 97.06 197 HIS A C 1
ATOM 1572 O O . HIS A 1 197 ? 8.795 -2.568 -11.296 1.00 97.06 197 HIS A O 1
ATOM 1578 N N . TRP A 1 198 ? 10.340 -2.262 -9.688 1.00 97.50 198 TRP A N 1
ATOM 1579 C CA . TRP A 1 198 ? 10.637 -3.675 -9.490 1.00 97.50 198 TRP A CA 1
ATOM 1580 C C . TRP A 1 198 ? 9.450 -4.385 -8.822 1.00 97.50 198 TRP A C 1
ATOM 1582 O O . TRP A 1 198 ? 8.604 -3.769 -8.157 1.00 97.50 198 TRP A O 1
ATOM 1592 N N . VAL A 1 199 ? 9.380 -5.711 -8.959 1.00 97.00 199 VAL A N 1
ATOM 1593 C CA . VAL A 1 199 ? 8.329 -6.500 -8.296 1.00 97.00 199 VAL A CA 1
ATOM 1594 C C . VAL A 1 199 ? 8.515 -6.442 -6.782 1.00 97.00 199 VAL A C 1
ATOM 1596 O O . VAL A 1 199 ? 7.534 -6.322 -6.045 1.00 97.00 199 VAL A O 1
ATOM 1599 N N . SER A 1 200 ? 9.756 -6.461 -6.292 1.00 95.75 200 SER A N 1
ATOM 1600 C CA . SER A 1 200 ? 10.023 -6.307 -4.861 1.00 95.75 200 SER A CA 1
ATOM 1601 C C . SER A 1 200 ? 9.696 -4.916 -4.318 1.00 95.75 200 SER A C 1
ATOM 1603 O O . SER A 1 200 ? 9.240 -4.844 -3.179 1.00 95.75 200 SER A O 1
ATOM 1605 N N . ASP A 1 201 ? 9.830 -3.832 -5.090 1.00 96.00 201 ASP A N 1
ATOM 1606 C CA . ASP A 1 201 ? 9.392 -2.496 -4.645 1.00 96.00 201 ASP A CA 1
ATOM 1607 C C . ASP A 1 201 ? 7.900 -2.503 -4.312 1.00 96.00 201 ASP A C 1
ATOM 1609 O O . ASP A 1 201 ? 7.455 -1.943 -3.306 1.00 96.00 201 ASP A O 1
ATOM 1613 N N . THR A 1 202 ? 7.144 -3.175 -5.183 1.00 96.69 202 THR A N 1
ATOM 1614 C CA . THR A 1 202 ? 5.686 -3.266 -5.155 1.00 96.69 202 THR A CA 1
ATOM 1615 C C . THR A 1 202 ? 5.179 -4.237 -4.105 1.00 96.69 202 THR A C 1
ATOM 1617 O O . THR A 1 202 ? 4.226 -3.935 -3.394 1.00 96.69 202 THR A O 1
ATOM 1620 N N . LEU A 1 203 ? 5.792 -5.412 -3.995 1.00 95.69 203 LEU A N 1
ATOM 1621 C CA . LEU A 1 203 ? 5.328 -6.441 -3.075 1.00 95.69 203 LEU A CA 1
ATOM 1622 C C . LEU A 1 203 ? 6.028 -6.339 -1.728 1.00 95.69 203 LEU A C 1
ATOM 1624 O O . LEU A 1 203 ? 5.361 -6.252 -0.708 1.00 95.69 203 LEU A O 1
ATOM 1628 N N . ILE A 1 204 ? 7.359 -6.338 -1.696 1.00 94.44 204 ILE A N 1
ATOM 1629 C CA . ILE A 1 204 ? 8.119 -6.353 -0.441 1.00 94.44 204 ILE A CA 1
ATOM 1630 C C . ILE A 1 204 ? 8.129 -4.954 0.176 1.00 94.44 204 ILE A C 1
ATOM 1632 O O . ILE A 1 204 ? 7.748 -4.802 1.335 1.00 94.44 204 ILE A O 1
ATOM 1636 N N . GLY A 1 205 ? 8.502 -3.931 -0.596 1.00 94.44 205 GLY A N 1
ATOM 1637 C CA . GLY A 1 205 ? 8.595 -2.548 -0.126 1.00 94.44 205 GLY A CA 1
ATOM 1638 C C . GLY A 1 205 ? 7.274 -2.038 0.434 1.00 94.44 205 GLY A C 1
ATOM 1639 O O . GLY A 1 205 ? 7.199 -1.667 1.609 1.00 94.44 205 GLY A O 1
ATOM 1640 N N . SER A 1 206 ? 6.206 -2.109 -0.362 1.00 96.31 206 SER A N 1
ATOM 1641 C CA . SER A 1 206 ? 4.875 -1.708 0.098 1.00 96.31 206 SER A CA 1
ATOM 1642 C C . SER A 1 206 ? 4.387 -2.548 1.283 1.00 96.31 206 SER A C 1
ATOM 1644 O O . SER A 1 206 ? 3.813 -1.987 2.215 1.00 96.31 206 SER A O 1
ATOM 1646 N N . VAL A 1 207 ? 4.626 -3.869 1.323 1.00 96.00 207 VAL A N 1
ATOM 1647 C CA . VAL A 1 207 ? 4.223 -4.702 2.474 1.00 96.00 207 VAL A CA 1
ATOM 1648 C C . VAL A 1 207 ? 4.929 -4.274 3.755 1.00 96.00 207 VAL A C 1
ATOM 1650 O O . VAL A 1 207 ? 4.255 -4.098 4.766 1.00 96.00 207 VAL A O 1
ATOM 1653 N N . LEU A 1 208 ? 6.250 -4.084 3.741 1.00 93.94 208 LEU A N 1
ATOM 1654 C CA . LEU A 1 208 ? 7.000 -3.732 4.951 1.00 93.94 208 LEU A CA 1
ATOM 1655 C C . LEU A 1 208 ? 6.518 -2.405 5.549 1.00 93.94 208 LEU A C 1
ATOM 1657 O O . LEU A 1 208 ? 6.235 -2.330 6.749 1.00 93.94 208 LEU A O 1
ATOM 1661 N N . VAL A 1 209 ? 6.352 -1.381 4.707 1.00 95.88 209 VAL A N 1
ATOM 1662 C CA . VAL A 1 209 ? 5.874 -0.063 5.148 1.00 95.88 209 VAL A CA 1
ATOM 1663 C C . VAL A 1 209 ? 4.455 -0.164 5.688 1.00 95.88 209 VAL A C 1
ATOM 1665 O O . VAL A 1 209 ? 4.182 0.199 6.832 1.00 95.88 209 VAL A O 1
ATOM 1668 N N . THR A 1 210 ? 3.537 -0.692 4.886 1.00 97.81 210 THR A N 1
ATOM 1669 C CA . THR A 1 210 ? 2.108 -0.655 5.213 1.00 97.81 210 THR A CA 1
ATOM 1670 C C . THR A 1 210 ? 1.742 -1.596 6.355 1.00 97.81 210 THR A C 1
ATOM 1672 O O . THR A 1 210 ? 0.895 -1.253 7.181 1.00 97.81 210 THR A O 1
ATOM 1675 N N . TRP A 1 211 ? 2.414 -2.744 6.479 1.00 97.38 211 TRP A N 1
ATOM 1676 C CA . TRP A 1 211 ? 2.224 -3.655 7.605 1.00 97.38 211 TRP A CA 1
ATOM 1677 C C . TRP A 1 211 ? 2.727 -3.046 8.913 1.00 97.38 211 TRP A C 1
ATOM 1679 O O . TRP A 1 211 ? 2.029 -3.122 9.928 1.00 97.38 211 TRP A O 1
ATOM 1689 N N . SER A 1 212 ? 3.889 -2.388 8.884 1.00 97.06 212 SER A N 1
ATOM 1690 C CA . SER A 1 212 ? 4.431 -1.650 10.030 1.00 97.06 212 SER A CA 1
ATOM 1691 C C . SER A 1 212 ? 3.499 -0.526 10.468 1.00 97.06 212 SER A C 1
ATOM 1693 O O . SER A 1 212 ? 3.147 -0.432 11.647 1.00 97.06 212 SER A O 1
ATOM 1695 N N . VAL A 1 213 ? 3.030 0.281 9.515 1.00 97.81 213 VAL A N 1
ATOM 1696 C CA . VAL A 1 213 ? 2.085 1.373 9.769 1.00 97.81 213 VAL A CA 1
ATOM 1697 C C . VAL A 1 213 ? 0.774 0.842 10.353 1.00 97.81 213 VAL A C 1
ATOM 1699 O O . VAL A 1 213 ? 0.310 1.350 11.374 1.00 97.81 213 VAL A O 1
ATOM 1702 N N . ALA A 1 214 ? 0.204 -0.221 9.780 1.00 97.94 214 ALA A N 1
ATOM 1703 C CA . ALA A 1 214 ? -1.024 -0.836 10.280 1.00 97.94 214 ALA A CA 1
ATOM 1704 C C . ALA A 1 214 ? -0.855 -1.412 11.694 1.00 97.94 214 ALA A C 1
ATOM 1706 O O . ALA A 1 214 ? -1.722 -1.231 12.552 1.00 97.94 214 ALA A O 1
ATOM 1707 N N . ALA A 1 215 ? 0.269 -2.079 11.965 1.00 96.50 215 ALA A N 1
ATOM 1708 C CA . ALA A 1 215 ? 0.568 -2.634 13.278 1.00 96.50 215 ALA A CA 1
ATOM 1709 C C . ALA A 1 215 ? 0.691 -1.540 14.343 1.00 96.50 215 ALA A C 1
ATOM 1711 O O . ALA A 1 215 ? 0.080 -1.646 15.410 1.00 96.50 215 ALA A O 1
ATOM 1712 N N . VAL A 1 216 ? 1.416 -0.460 14.042 1.00 96.38 216 VAL A N 1
ATOM 1713 C CA . VAL A 1 216 ? 1.526 0.702 14.931 1.00 96.38 216 VAL A CA 1
ATOM 1714 C C . VAL A 1 216 ? 0.155 1.346 15.137 1.00 96.38 216 VAL A C 1
ATOM 1716 O O . VAL A 1 216 ? -0.241 1.580 16.279 1.00 96.38 216 VAL A O 1
ATOM 1719 N N . ALA A 1 217 ? -0.621 1.569 14.077 1.00 97.19 217 ALA A N 1
ATOM 1720 C CA . ALA A 1 217 ? -1.933 2.204 14.171 1.00 97.19 217 ALA A CA 1
ATOM 1721 C C . ALA A 1 217 ? -2.938 1.394 15.010 1.00 97.19 217 ALA A C 1
ATOM 1723 O O . ALA A 1 217 ? -3.711 1.977 15.770 1.00 97.19 217 ALA A O 1
ATOM 1724 N N . LEU A 1 218 ? -2.936 0.060 14.896 1.00 95.88 218 LEU A N 1
ATOM 1725 C CA . LEU A 1 218 ? -3.968 -0.804 15.484 1.00 95.88 218 LEU A CA 1
ATOM 1726 C C . LEU A 1 218 ? -3.592 -1.422 16.837 1.00 95.88 218 LEU A C 1
ATOM 1728 O O . LEU A 1 218 ? -4.484 -1.737 17.629 1.00 95.88 218 LEU A O 1
ATOM 1732 N N . TYR A 1 219 ? -2.302 -1.600 17.133 1.00 94.75 219 TYR A N 1
ATOM 1733 C CA . TYR A 1 219 ? -1.854 -2.232 18.382 1.00 94.75 219 TYR A CA 1
ATOM 1734 C C . TYR A 1 219 ? -1.320 -1.257 19.437 1.00 94.75 219 TYR A C 1
ATOM 1736 O O . TYR A 1 219 ? -1.109 -1.663 20.584 1.00 94.75 219 TYR A O 1
ATOM 1744 N N . THR A 1 220 ? -1.183 0.026 19.102 1.00 93.12 220 THR A N 1
ATOM 1745 C CA . THR A 1 220 ? -0.856 1.101 20.054 1.00 93.12 220 THR A CA 1
ATOM 1746 C C . THR A 1 220 ? -2.116 1.881 20.475 1.00 93.12 220 THR A C 1
ATOM 1748 O O . THR A 1 220 ? -3.211 1.636 19.954 1.00 93.12 220 THR A O 1
ATOM 1751 N N . PRO A 1 221 ? -2.020 2.845 21.417 1.00 94.06 221 PRO A N 1
ATOM 1752 C CA . PRO A 1 221 ? -3.142 3.719 21.756 1.00 94.06 221 PRO A CA 1
ATOM 1753 C C . PRO A 1 221 ? -3.706 4.543 20.587 1.00 94.06 221 PRO A C 1
ATOM 1755 O O . PRO A 1 221 ? -4.830 5.024 20.721 1.00 94.06 221 PRO A O 1
ATOM 1758 N N . LEU A 1 222 ? -3.002 4.657 19.449 1.00 94.50 222 LEU A N 1
ATOM 1759 C CA . LEU A 1 222 ? -3.508 5.317 18.235 1.00 94.50 222 LEU A CA 1
ATOM 1760 C C . LEU A 1 222 ? -4.827 4.714 17.748 1.00 94.50 222 LEU A C 1
ATOM 1762 O O . LEU A 1 222 ? -5.683 5.435 17.240 1.00 94.50 222 LEU A O 1
ATOM 1766 N N . PHE A 1 223 ? -5.058 3.424 18.001 1.00 95.00 223 PHE A N 1
ATOM 1767 C CA . PHE A 1 223 ? -6.309 2.762 17.650 1.00 95.00 223 PHE A CA 1
ATOM 1768 C C . PHE A 1 223 ? -7.536 3.433 18.290 1.00 95.00 223 PHE A C 1
ATOM 1770 O O . PHE A 1 223 ? -8.632 3.381 17.732 1.00 95.00 223 PHE A O 1
ATOM 1777 N N . ARG A 1 224 ? -7.369 4.123 19.430 1.00 95.00 224 ARG A N 1
ATOM 1778 C CA . ARG A 1 224 ? -8.448 4.894 20.070 1.00 95.00 224 ARG A CA 1
ATOM 1779 C C . ARG A 1 224 ? -8.984 6.008 19.172 1.00 95.00 224 ARG A C 1
ATOM 1781 O O . ARG A 1 224 ? -10.164 6.316 19.283 1.00 95.00 224 ARG A O 1
ATOM 1788 N N . LEU A 1 225 ? -8.164 6.564 18.276 1.00 95.50 225 LEU A N 1
ATOM 1789 C CA . LEU A 1 225 ? -8.604 7.556 17.290 1.00 95.50 225 LEU A CA 1
ATOM 1790 C C . LEU A 1 225 ? -9.619 6.951 16.319 1.00 95.50 225 LEU A C 1
ATOM 1792 O O . LEU A 1 225 ? -10.633 7.579 16.031 1.00 95.50 225 LEU A O 1
ATOM 1796 N N . SER A 1 226 ? -9.395 5.707 15.880 1.00 96.12 226 SER A N 1
ATOM 1797 C CA . SER A 1 226 ? -10.356 5.006 15.023 1.00 96.12 226 SER A CA 1
ATOM 1798 C C . SER A 1 226 ? -11.678 4.749 15.748 1.00 96.12 226 SER A C 1
ATOM 1800 O O . SER A 1 226 ? -12.732 5.055 15.207 1.00 96.12 226 SER A O 1
ATOM 1802 N N . LEU A 1 227 ? -11.635 4.290 17.006 1.00 95.94 227 LEU A N 1
ATOM 1803 C CA . LEU A 1 227 ? -12.839 4.044 17.807 1.00 95.94 227 LEU A CA 1
ATOM 1804 C C . LEU A 1 227 ? -13.618 5.336 18.064 1.00 95.94 227 LEU A C 1
ATOM 1806 O O . LEU A 1 227 ? -14.839 5.361 17.941 1.00 95.94 227 LEU A O 1
ATOM 1810 N N . TRP A 1 228 ? -12.905 6.417 18.382 1.00 96.56 228 TRP A N 1
ATOM 1811 C CA . TRP A 1 228 ? -13.505 7.734 18.545 1.00 96.56 228 TRP A CA 1
ATOM 1812 C C . TRP A 1 228 ? -14.161 8.218 17.248 1.00 96.56 228 TRP A C 1
ATOM 1814 O O . TRP A 1 228 ? -15.291 8.697 17.294 1.00 96.56 228 TRP A O 1
ATOM 1824 N N . GLY A 1 229 ? -13.493 8.048 16.102 1.00 96.25 229 GLY A N 1
ATOM 1825 C CA . GLY A 1 229 ? -14.034 8.396 14.788 1.00 96.25 229 GLY A CA 1
ATOM 1826 C C . GLY A 1 229 ? -15.271 7.574 14.422 1.00 96.25 229 GLY A C 1
ATOM 1827 O O . GLY A 1 229 ? -16.265 8.132 13.965 1.00 96.25 229 GLY A O 1
ATOM 1828 N N . GLU A 1 230 ? -15.248 6.266 14.692 1.00 96.25 230 GLU A N 1
ATOM 1829 C CA . GLU A 1 230 ? -16.401 5.374 14.534 1.00 96.25 230 GLU A CA 1
ATOM 1830 C C . GLU A 1 230 ? -17.598 5.844 15.387 1.00 96.25 230 GLU A C 1
ATOM 1832 O O . GLU A 1 230 ? -18.710 5.980 14.878 1.00 96.25 230 GLU A O 1
ATOM 1837 N N . ASP A 1 231 ? -17.381 6.142 16.673 1.00 96.12 231 ASP A N 1
ATOM 1838 C CA . ASP A 1 231 ? -18.436 6.618 17.579 1.00 96.12 231 ASP A CA 1
ATOM 1839 C C . ASP A 1 231 ? -18.944 8.016 17.200 1.00 96.12 231 ASP A C 1
ATOM 1841 O O . ASP A 1 231 ? -20.136 8.312 17.323 1.00 96.12 231 ASP A O 1
ATOM 1845 N N . PHE A 1 232 ? -18.049 8.895 16.743 1.00 95.69 232 PHE A N 1
ATOM 1846 C CA . PHE A 1 232 ? -18.402 10.217 16.240 1.00 95.69 232 PHE A CA 1
ATOM 1847 C C . PHE A 1 232 ? -19.287 10.122 14.995 1.00 95.69 232 PHE A C 1
ATOM 1849 O O . PHE A 1 232 ? -20.329 10.770 14.963 1.00 95.69 232 PHE A O 1
ATOM 1856 N N . ALA A 1 233 ? -18.944 9.268 14.026 1.00 94.38 233 ALA A N 1
ATOM 1857 C CA . ALA A 1 233 ? -19.748 9.059 12.823 1.00 94.38 233 ALA A CA 1
ATOM 1858 C C . ALA A 1 233 ? -21.165 8.557 13.150 1.00 94.38 233 ALA A C 1
ATOM 1860 O O . ALA A 1 233 ? -22.142 9.053 12.586 1.00 94.38 233 ALA A O 1
ATOM 1861 N N . CYS A 1 234 ? -21.298 7.630 14.108 1.00 93.44 234 CYS A N 1
ATOM 1862 C CA . CYS A 1 234 ? -22.606 7.181 14.589 1.00 93.44 234 CYS A CA 1
ATOM 1863 C C . CYS A 1 234 ? -23.421 8.333 15.205 1.00 93.44 234 CYS A C 1
ATOM 1865 O O . CYS A 1 234 ? -24.604 8.474 14.897 1.00 93.44 234 CYS A O 1
ATOM 1867 N N . ARG A 1 235 ? -22.800 9.167 16.054 1.00 93.44 235 ARG A N 1
ATOM 1868 C CA . ARG A 1 235 ? -23.474 10.306 16.707 1.00 93.44 235 ARG A CA 1
ATOM 1869 C C . ARG A 1 235 ? -23.867 11.406 15.727 1.00 93.44 235 ARG A C 1
ATOM 1871 O O . ARG A 1 235 ? -24.970 11.931 15.834 1.00 93.44 235 ARG A O 1
ATOM 1878 N N . LEU A 1 236 ? -22.985 11.749 14.791 1.00 91.31 236 LEU A N 1
ATOM 1879 C CA . LEU A 1 236 ? -23.216 12.812 13.817 1.00 91.31 236 LEU A CA 1
ATOM 1880 C C . LEU A 1 236 ? -24.404 12.481 12.914 1.00 91.31 236 LEU A C 1
ATOM 1882 O O . LEU A 1 236 ? -25.291 13.308 12.747 1.00 91.31 236 LEU A O 1
ATOM 1886 N N . LEU A 1 237 ? -24.455 11.263 12.372 1.00 85.25 237 LEU A N 1
ATOM 1887 C CA . LEU A 1 237 ? -25.558 10.862 11.499 1.00 85.25 237 LEU A CA 1
ATOM 1888 C C . LEU A 1 237 ? -26.879 10.764 12.256 1.00 85.25 237 LEU A C 1
ATOM 1890 O O . LEU A 1 237 ? -27.890 11.242 11.758 1.00 85.25 237 LEU A O 1
ATOM 1894 N N . HIS A 1 238 ? -26.859 10.248 13.488 1.00 88.12 238 HIS A N 1
ATOM 1895 C CA . HIS A 1 238 ? -28.053 10.259 14.326 1.00 88.12 238 HIS A CA 1
ATOM 1896 C C . HIS A 1 238 ? -28.558 11.688 14.588 1.00 88.12 238 HIS A C 1
ATOM 1898 O O . HIS A 1 238 ? -29.752 11.951 14.489 1.00 88.12 238 HIS A O 1
ATOM 1904 N N . PHE A 1 239 ? -27.653 12.631 14.868 1.00 90.12 239 PHE A N 1
ATOM 1905 C CA . PHE A 1 239 ? -28.007 14.041 15.017 1.00 90.12 239 PHE A CA 1
ATOM 1906 C C . PHE A 1 239 ? -28.647 14.607 13.738 1.00 90.12 239 PHE A C 1
ATOM 1908 O O . PHE A 1 239 ? -29.719 15.205 13.817 1.00 90.12 239 PHE A O 1
ATOM 1915 N N . LEU A 1 240 ? -28.049 14.356 12.568 1.00 88.06 240 LEU A N 1
ATOM 1916 C CA . LEU A 1 240 ? -28.569 14.819 11.276 1.00 88.06 240 LEU A CA 1
ATOM 1917 C C . LEU A 1 240 ? -29.957 14.241 10.954 1.00 88.06 240 LEU A C 1
ATOM 1919 O O . LEU A 1 240 ? -30.830 14.983 10.511 1.00 88.06 240 LEU A O 1
ATOM 1923 N N . GLU A 1 241 ? -30.187 12.955 11.225 1.00 88.25 241 GLU A N 1
ATOM 1924 C CA . GLU A 1 241 ? -31.499 12.308 11.066 1.00 88.25 241 GLU A CA 1
ATOM 1925 C C . GLU A 1 241 ? -32.552 12.967 11.972 1.00 88.25 241 GLU A C 1
ATOM 1927 O O . GLU A 1 241 ? -33.627 13.356 11.512 1.00 88.25 241 GLU A O 1
ATOM 1932 N N . THR A 1 242 ? -32.228 13.177 13.254 1.00 88.38 242 THR A N 1
ATOM 1933 C CA . THR A 1 242 ? -33.172 13.796 14.200 1.00 88.38 242 THR A CA 1
ATOM 1934 C C . THR A 1 242 ? -33.499 15.253 13.868 1.00 88.38 242 THR A C 1
ATOM 1936 O O . THR A 1 242 ? -34.620 15.700 14.120 1.00 88.38 242 THR A O 1
ATOM 1939 N N . ASP A 1 243 ? -32.549 16.005 13.311 1.00 86.62 243 ASP A N 1
ATOM 1940 C CA . ASP A 1 243 ? -32.766 17.394 12.905 1.00 86.62 243 ASP A CA 1
ATOM 1941 C C . ASP A 1 243 ? -33.635 17.482 11.641 1.00 86.62 243 ASP A C 1
ATOM 1943 O O . ASP A 1 243 ? -34.567 18.289 11.578 1.00 86.62 243 ASP A O 1
ATOM 1947 N N . GLN A 1 244 ? -33.425 16.577 10.677 1.00 81.75 244 GLN A N 1
ATOM 1948 C CA . GLN A 1 244 ? -34.299 16.457 9.509 1.00 81.75 244 GLN A CA 1
ATOM 1949 C C . GLN A 1 244 ? -35.743 16.125 9.902 1.00 81.75 244 GLN A C 1
ATOM 1951 O O . GLN A 1 244 ? -36.670 16.789 9.431 1.00 81.75 244 GLN A O 1
ATOM 1956 N N . ASP A 1 245 ? -35.948 15.176 10.817 1.00 86.19 245 ASP A N 1
ATOM 1957 C CA . ASP A 1 245 ? -37.283 14.832 11.316 1.00 86.19 245 ASP A CA 1
ATOM 1958 C C . ASP A 1 245 ? -37.979 16.025 11.989 1.00 86.19 245 ASP A C 1
ATOM 1960 O O . ASP A 1 245 ? -39.180 16.255 11.797 1.00 86.19 245 ASP A O 1
ATOM 1964 N N . ARG A 1 246 ? -37.230 16.828 12.757 1.00 84.31 246 ARG A N 1
ATOM 1965 C CA . ARG A 1 246 ? -37.741 18.068 13.364 1.00 84.31 246 ARG A CA 1
ATOM 1966 C C . ARG A 1 246 ? -38.126 19.095 12.302 1.00 84.31 246 ARG A C 1
ATOM 1968 O O . ARG A 1 246 ? -39.210 19.674 12.391 1.00 84.31 246 ARG A O 1
ATOM 1975 N N . ALA A 1 247 ? -37.287 19.294 11.287 1.00 79.75 247 ALA A N 1
ATOM 1976 C CA . ALA A 1 247 ? -37.552 20.224 10.194 1.00 79.75 247 ALA A CA 1
ATOM 1977 C C . ALA A 1 247 ? -38.791 19.821 9.371 1.00 79.75 247 ALA A C 1
ATOM 1979 O O . ALA A 1 247 ? -39.602 20.682 9.019 1.00 79.75 247 ALA A O 1
ATOM 1980 N N . ILE A 1 248 ? -38.983 18.523 9.110 1.00 82.81 248 ILE A N 1
ATOM 1981 C CA . ILE A 1 248 ? -40.167 17.992 8.416 1.00 82.81 248 ILE A CA 1
ATOM 1982 C C . ILE A 1 248 ? -41.433 18.228 9.251 1.00 82.81 248 ILE A C 1
ATOM 1984 O O . ILE A 1 248 ? -42.409 18.782 8.739 1.00 82.81 248 ILE A O 1
ATOM 1988 N N . ARG A 1 249 ? -41.420 17.893 10.550 1.00 82.00 249 ARG A N 1
ATOM 1989 C CA . ARG A 1 249 ? -42.571 18.126 11.447 1.00 82.00 249 ARG A CA 1
ATOM 1990 C C . ARG A 1 249 ? -42.943 19.606 11.559 1.00 82.00 249 ARG A C 1
ATOM 1992 O O . ARG A 1 249 ? -44.132 19.929 11.571 1.00 82.00 249 ARG A O 1
ATOM 1999 N N . ALA A 1 250 ? -41.950 20.495 11.603 1.00 78.31 250 ALA A N 1
ATOM 2000 C CA . ALA A 1 250 ? -42.162 21.940 11.665 1.00 78.31 250 ALA A CA 1
ATOM 2001 C C . ALA A 1 250 ? -42.782 22.513 10.377 1.00 78.31 250 ALA A C 1
ATOM 2003 O O . ALA A 1 250 ? -43.561 23.463 10.451 1.00 78.31 250 ALA A O 1
ATOM 2004 N N . LYS A 1 251 ? -42.476 21.939 9.204 1.00 79.38 251 LYS A N 1
ATOM 2005 C CA . LYS A 1 251 ? -43.117 22.311 7.929 1.00 79.38 251 LYS A CA 1
ATOM 2006 C C . LYS A 1 251 ? -44.535 21.749 7.806 1.00 79.38 251 LYS A C 1
ATOM 2008 O O . LYS A 1 251 ? -45.415 22.466 7.344 1.00 79.38 251 LYS A O 1
ATOM 2013 N N . GLY A 1 252 ? -44.779 20.526 8.282 1.00 71.81 252 GLY A N 1
ATOM 2014 C CA . GLY A 1 252 ? -46.115 19.914 8.293 1.00 71.81 252 GLY A CA 1
ATOM 2015 C C . GLY A 1 252 ? -47.144 20.664 9.153 1.00 71.81 252 GLY A C 1
ATOM 2016 O O . GLY A 1 252 ? -48.318 20.685 8.810 1.00 71.81 252 GLY A O 1
ATOM 2017 N N . HIS A 1 253 ? -46.711 21.345 10.221 1.00 59.50 253 HIS A N 1
ATOM 2018 C CA . HIS A 1 253 ? -47.593 22.162 11.071 1.00 59.50 253 HIS A CA 1
ATOM 2019 C C . HIS A 1 253 ? -47.918 23.556 10.506 1.00 59.50 253 HIS A C 1
ATOM 2021 O O . HIS A 1 253 ? -48.793 24.223 11.043 1.00 59.50 253 HIS A O 1
ATOM 2027 N N . ARG A 1 254 ? -47.228 24.025 9.455 1.00 59.69 254 ARG A N 1
ATOM 2028 C CA . ARG A 1 254 ? -47.495 25.337 8.822 1.00 59.69 254 ARG A CA 1
ATOM 2029 C C . ARG A 1 254 ? -48.367 25.243 7.560 1.00 59.69 254 ARG A C 1
ATOM 2031 O O . ARG A 1 254 ? -48.551 26.252 6.890 1.00 59.69 254 ARG A O 1
ATOM 2038 N N . GLY A 1 255 ? -48.838 24.043 7.214 1.00 54.38 255 GLY A N 1
ATOM 2039 C CA . GLY A 1 255 ? -49.662 23.766 6.031 1.00 54.38 255 GLY A CA 1
ATOM 2040 C C . GLY A 1 255 ? -51.132 23.451 6.329 1.00 54.38 255 GLY A C 1
ATOM 2041 O O . GLY A 1 255 ? -51.792 22.892 5.457 1.00 54.38 255 GLY A O 1
ATOM 2042 N N . ILE A 1 256 ? -51.619 23.762 7.536 1.00 46.38 256 ILE A N 1
ATOM 2043 C CA . ILE A 1 256 ? -53.032 23.662 7.945 1.00 46.38 256 ILE A CA 1
ATOM 2044 C C . ILE A 1 256 ? -53.513 25.056 8.336 1.00 46.38 256 ILE A C 1
ATOM 2046 O O . ILE A 1 256 ? -52.747 25.735 9.059 1.00 46.38 256 ILE A O 1
#

pLDDT: mean 91.88, std 7.13, range [46.38, 98.38]